Protein AF-A0A9Q0CV05-F1 (afdb_monomer_lite)

InterPro domains:
  IPR000484 Photosynthetic reaction centre, L/M [PF00124] (1-120)
  IPR000484 Photosynthetic reaction centre, L/M [PR00256] (16-38)
  IPR000484 Photosynthetic reaction centre, L/M [PR00256] (71-97)
  IPR036854 Photosystem II protein D1/D2 superfamily [G3DSA:1.20.85.10] (16-169)
  IPR036854 Photosystem II protein D1/D2 superfamily [SSF81483] (1-188)
  IPR055265 Photosynthetic reaction centre, L/M, conserved site [PS00244] (65-91)
  IPR055266 Photosystem II protein D1/D2 [PTHR33149] (1-129)

Sequence (198 aa):
MGREWELSFRLGMRPWIAVAYSAPVAAATAVFLIYPIGQGSFSDGMPLGISGTFNFMIVFQAEHNILMHPFHMLGVAGVFGGSLFSAMHGSLVTSSLIRETTENESANEGYRFGQEEETYNIVAAHGIWFTALGISTMAFNLNGFNFNQSVVDSQGRVINTWADIINRANLGMEVMHERNAHNFPLDLAAAEVPSIEG

Structure (mmCIF, N/CA/C/O backbone):
data_AF-A0A9Q0CV05-F1
#
_entry.id   AF-A0A9Q0CV05-F1
#
loop_
_atom_site.group_PDB
_atom_site.id
_atom_site.type_symbol
_atom_site.label_atom_id
_atom_site.label_alt_id
_atom_site.label_comp_id
_atom_site.label_asym_id
_atom_site.label_entity_id
_atom_site.label_seq_id
_atom_site.pdbx_PDB_ins_code
_atom_site.Cartn_x
_atom_site.Cartn_y
_atom_site.Cartn_z
_atom_site.occupancy
_atom_site.B_iso_or_equiv
_atom_site.auth_seq_id
_atom_site.auth_comp_id
_atom_site.auth_asym_id
_atom_site.auth_atom_id
_atom_site.pdbx_PDB_model_num
ATOM 1 N N . MET A 1 1 ? -13.585 -9.996 -6.562 1.00 95.44 1 MET A N 1
ATOM 2 C CA . MET A 1 1 ? -13.124 -11.298 -6.032 1.00 95.44 1 MET A CA 1
ATOM 3 C C . MET A 1 1 ? -13.458 -12.492 -6.934 1.00 95.44 1 MET A C 1
ATOM 5 O O . MET A 1 1 ? -12.605 -12.852 -7.729 1.00 95.44 1 MET A O 1
ATOM 9 N N . GLY A 1 2 ? -14.657 -13.102 -6.902 1.00 97.56 2 GLY A N 1
ATOM 10 C CA . GLY A 1 2 ? -14.926 -14.345 -7.669 1.00 97.56 2 GLY A CA 1
ATOM 11 C C . GLY A 1 2 ? -14.694 -14.231 -9.184 1.00 97.56 2 GLY A C 1
ATOM 12 O O . GLY A 1 2 ? -14.021 -15.065 -9.782 1.00 97.56 2 GLY A O 1
ATOM 13 N N . ARG A 1 3 ? -15.146 -13.123 -9.781 1.00 98.44 3 ARG A N 1
ATOM 14 C CA . ARG A 1 3 ? -14.916 -12.815 -11.201 1.00 98.44 3 ARG A CA 1
ATOM 15 C C . ARG A 1 3 ? -13.435 -12.605 -11.558 1.00 98.44 3 ARG A C 1
ATOM 17 O O . ARG A 1 3 ? -13.035 -12.937 -12.666 1.00 98.44 3 ARG A O 1
ATOM 24 N N . GLU A 1 4 ? -12.625 -12.057 -10.648 1.00 98.44 4 GLU A N 1
ATOM 25 C CA . GLU A 1 4 ? -11.183 -11.848 -10.887 1.00 98.44 4 GLU A CA 1
ATOM 26 C C . GLU A 1 4 ? -10.452 -13.187 -10.961 1.00 98.44 4 GLU A C 1
ATOM 28 O O . GLU A 1 4 ? -9.646 -13.408 -11.862 1.00 98.44 4 GLU A O 1
ATOM 33 N N . TRP A 1 5 ? -10.784 -14.101 -10.046 1.00 98.38 5 TRP A N 1
ATOM 34 C CA . TRP A 1 5 ? -10.281 -15.469 -10.080 1.00 98.38 5 TRP A CA 1
ATOM 35 C C . TRP A 1 5 ? -10.707 -16.190 -11.365 1.00 98.38 5 TRP A C 1
ATOM 37 O O . TRP A 1 5 ? -9.856 -16.729 -12.070 1.00 98.38 5 TRP A O 1
ATOM 47 N N . GLU A 1 6 ? -11.994 -16.143 -11.715 1.00 98.50 6 GLU A N 1
ATOM 48 C CA . GLU A 1 6 ? -12.521 -16.822 -12.903 1.00 98.50 6 GLU A CA 1
ATOM 49 C C . GLU A 1 6 ? -11.835 -16.342 -14.187 1.00 98.50 6 GLU A C 1
ATOM 51 O O . GLU A 1 6 ? -11.438 -17.153 -15.025 1.00 98.50 6 GLU A O 1
ATOM 56 N N . LEU A 1 7 ? -11.651 -15.026 -14.330 1.00 98.56 7 LEU A N 1
ATOM 57 C CA . LEU A 1 7 ? -10.949 -14.464 -15.478 1.00 98.56 7 LEU A CA 1
ATOM 58 C C . LEU A 1 7 ? -9.481 -14.907 -15.509 1.00 98.56 7 LEU A C 1
ATOM 60 O O . LEU A 1 7 ? -9.010 -15.326 -16.564 1.00 98.56 7 LEU A O 1
ATOM 64 N N . SER A 1 8 ? -8.779 -14.877 -14.368 1.00 98.44 8 SER A N 1
ATOM 65 C CA . SER A 1 8 ? -7.386 -15.342 -14.302 1.00 98.44 8 SER A CA 1
ATOM 66 C C . SER A 1 8 ? -7.253 -16.810 -14.714 1.00 98.44 8 SER A C 1
ATOM 68 O O . SER A 1 8 ? -6.352 -17.153 -15.472 1.00 98.44 8 SER A O 1
ATOM 70 N N . PHE A 1 9 ? -8.201 -17.657 -14.303 1.00 97.50 9 PHE A N 1
ATOM 71 C CA . PHE A 1 9 ? -8.231 -19.069 -14.662 1.00 97.50 9 PHE A CA 1
ATOM 72 C C . PHE A 1 9 ? -8.464 -19.268 -16.165 1.00 97.50 9 PHE A C 1
ATOM 74 O O . PHE A 1 9 ? -7.723 -20.006 -16.810 1.00 97.50 9 PHE A O 1
ATOM 81 N N . ARG A 1 10 ? -9.448 -18.565 -16.744 1.00 98.38 10 ARG A N 1
ATOM 82 C CA . ARG A 1 10 ? -9.758 -18.630 -18.184 1.00 98.38 10 ARG A CA 1
ATOM 83 C C . ARG A 1 10 ? -8.588 -18.178 -19.065 1.00 98.38 10 ARG A C 1
ATOM 85 O O . ARG A 1 10 ? -8.451 -18.681 -20.174 1.00 98.38 10 ARG A O 1
ATOM 92 N N . LEU A 1 11 ? -7.761 -17.249 -18.580 1.00 98.44 11 LEU A N 1
ATOM 93 C CA . LEU A 1 11 ? -6.578 -16.740 -19.283 1.00 98.44 11 LEU A CA 1
ATOM 94 C C . LEU A 1 11 ? -5.284 -17.514 -18.964 1.00 98.44 11 LEU A C 1
ATOM 96 O O . LEU A 1 11 ? -4.229 -17.152 -19.476 1.00 98.44 11 LEU A O 1
ATOM 100 N N . GLY A 1 12 ? -5.329 -18.545 -18.111 1.00 98.06 12 GLY A N 1
ATOM 101 C CA . GLY A 1 12 ? -4.129 -19.276 -17.682 1.00 98.06 12 GLY A CA 1
ATOM 102 C C . GLY A 1 12 ? -3.147 -18.436 -16.849 1.00 98.06 12 GLY A C 1
ATOM 103 O O . GLY A 1 12 ? -1.963 -18.756 -16.774 1.00 98.06 12 GLY A O 1
ATOM 104 N N . MET A 1 13 ? -3.618 -17.350 -16.233 1.00 98.62 13 MET A N 1
ATOM 105 C CA . MET A 1 13 ? -2.821 -16.463 -15.385 1.00 98.62 13 MET A CA 1
ATOM 106 C C . MET A 1 13 ? -2.677 -17.025 -13.961 1.00 98.62 13 MET A C 1
ATOM 108 O O . MET A 1 13 ? -3.468 -1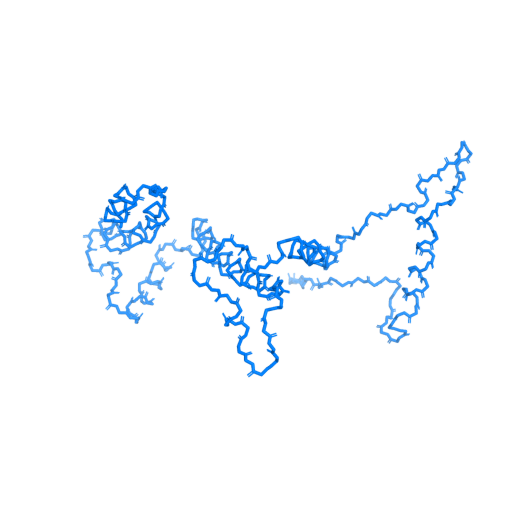7.845 -13.494 1.00 98.62 13 MET A O 1
ATOM 112 N N . ARG A 1 14 ? -1.692 -16.515 -13.211 1.00 98.31 14 ARG A N 1
ATOM 113 C CA . ARG A 1 14 ? -1.538 -16.796 -11.771 1.00 98.31 14 ARG A CA 1
ATOM 114 C C . ARG A 1 14 ? -2.737 -16.201 -10.987 1.00 98.31 14 ARG A C 1
ATOM 116 O O . ARG A 1 14 ? -3.036 -15.022 -11.176 1.00 98.31 14 ARG A O 1
ATOM 123 N N . PRO A 1 15 ? -3.395 -16.937 -10.067 1.00 97.56 15 PRO A N 1
ATOM 124 C CA . PRO A 1 15 ? -4.729 -16.579 -9.550 1.00 97.56 15 PRO A CA 1
ATOM 125 C C . PRO A 1 15 ? -4.746 -15.646 -8.318 1.00 97.56 15 PRO A C 1
ATOM 127 O O . PRO A 1 15 ? -5.699 -15.655 -7.541 1.00 97.56 15 PRO A O 1
ATOM 130 N N . TRP A 1 16 ? -3.701 -14.845 -8.088 1.00 98.38 16 TRP A N 1
ATOM 131 C CA . TRP A 1 16 ? -3.515 -14.124 -6.814 1.00 98.38 16 TRP A CA 1
ATOM 132 C C . TRP A 1 16 ? -4.069 -12.693 -6.765 1.00 98.38 16 TRP A C 1
ATOM 134 O O . TRP A 1 16 ? -4.079 -12.088 -5.696 1.00 98.38 16 TRP A O 1
ATOM 144 N N . ILE A 1 17 ? -4.608 -12.166 -7.870 1.00 97.81 17 ILE A N 1
ATOM 145 C CA . ILE A 1 17 ? -5.249 -10.835 -7.894 1.00 97.81 17 ILE A CA 1
ATOM 146 C C . ILE A 1 17 ? -6.434 -10.789 -6.917 1.00 97.81 17 ILE A C 1
ATOM 148 O O . ILE A 1 17 ? -6.544 -9.872 -6.107 1.00 97.81 17 ILE A O 1
ATOM 152 N N . ALA A 1 18 ? -7.271 -11.831 -6.925 1.00 97.81 18 ALA A N 1
ATOM 153 C CA . ALA A 1 18 ? -8.416 -11.943 -6.022 1.00 97.81 18 ALA A CA 1
ATOM 154 C C . ALA A 1 18 ? -8.006 -11.986 -4.537 1.00 97.81 18 ALA A C 1
ATOM 156 O O . ALA A 1 18 ? -8.765 -11.533 -3.683 1.00 97.81 18 ALA A O 1
ATOM 157 N N . VAL A 1 19 ? -6.809 -12.506 -4.232 1.00 98.19 19 VAL A N 1
ATOM 158 C CA . VAL A 1 19 ? -6.262 -12.555 -2.866 1.00 98.19 19 VAL A CA 1
ATOM 159 C C . VAL A 1 19 ? -5.817 -11.167 -2.407 1.00 98.19 19 VAL A C 1
ATOM 161 O O . VAL A 1 19 ? -6.080 -10.791 -1.274 1.00 98.19 19 VAL A O 1
ATOM 164 N N . ALA A 1 20 ? -5.212 -10.355 -3.277 1.00 97.56 20 ALA A N 1
ATOM 165 C CA . ALA A 1 20 ? -4.936 -8.957 -2.936 1.00 97.56 20 ALA A CA 1
ATOM 166 C C . ALA A 1 20 ? -6.242 -8.168 -2.715 1.00 97.56 20 ALA A C 1
ATOM 168 O O . ALA A 1 20 ? -6.374 -7.414 -1.750 1.00 97.56 20 ALA A O 1
ATOM 169 N N . TYR A 1 21 ? -7.247 -8.398 -3.567 1.00 98.31 21 TYR A N 1
ATOM 170 C CA . TYR A 1 21 ? -8.546 -7.730 -3.472 1.00 98.31 21 TYR A CA 1
ATOM 171 C C . TYR A 1 21 ? -9.383 -8.157 -2.252 1.00 98.31 21 TYR 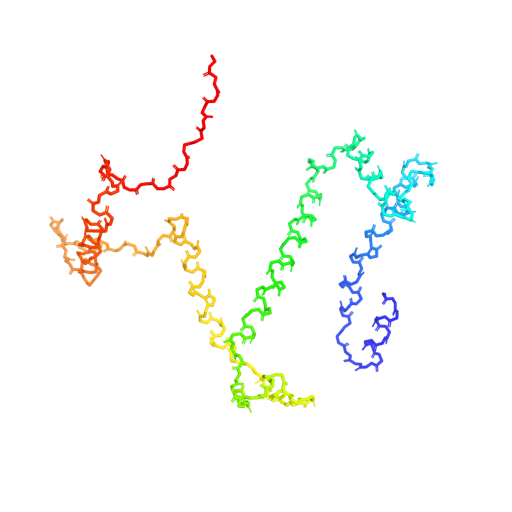A C 1
ATOM 173 O O . TYR A 1 21 ? -10.328 -7.461 -1.879 1.00 98.31 21 TYR A O 1
ATOM 181 N N . SER A 1 22 ? -9.053 -9.258 -1.569 1.00 98.25 22 SER A N 1
ATOM 182 C CA . SER A 1 22 ? -9.791 -9.649 -0.364 1.00 98.25 22 SER A CA 1
ATOM 183 C C . SER A 1 22 ? -9.592 -8.672 0.800 1.00 98.25 22 SER A C 1
ATOM 185 O O . SER A 1 22 ? -10.471 -8.579 1.651 1.00 98.25 22 SER A O 1
ATOM 187 N N . ALA A 1 23 ? -8.487 -7.915 0.839 1.00 97.81 23 ALA A N 1
ATOM 188 C CA . ALA A 1 23 ? -8.230 -6.922 1.887 1.00 97.81 23 ALA A CA 1
ATOM 189 C C . ALA A 1 23 ? -9.294 -5.798 1.936 1.00 97.81 23 ALA A C 1
ATOM 191 O O . ALA A 1 23 ? -9.926 -5.637 2.984 1.00 97.81 23 ALA A O 1
ATOM 192 N N . PRO A 1 24 ? -9.583 -5.057 0.843 1.00 98.12 24 PRO A N 1
ATOM 193 C CA . PRO A 1 24 ? -10.659 -4.063 0.852 1.00 98.12 24 PRO A CA 1
ATOM 194 C C . PRO A 1 24 ? -12.054 -4.685 1.020 1.00 98.12 24 PRO A C 1
ATOM 196 O O . PRO A 1 24 ? -12.916 -4.072 1.648 1.00 98.12 24 PRO A O 1
ATOM 199 N N . VAL A 1 25 ? -12.287 -5.912 0.530 1.00 98.50 25 VAL A N 1
ATOM 200 C CA . VAL A 1 25 ? -13.557 -6.631 0.763 1.00 98.50 25 VAL A CA 1
ATOM 201 C C . VAL A 1 25 ? -13.761 -6.918 2.252 1.00 98.50 25 VAL A C 1
ATOM 203 O O . VAL A 1 25 ? -14.852 -6.693 2.777 1.00 98.50 25 VAL A O 1
ATOM 206 N N . ALA A 1 26 ? -12.720 -7.376 2.949 1.00 98.38 26 ALA A N 1
ATOM 207 C CA . ALA A 1 26 ? -12.766 -7.621 4.386 1.00 98.38 26 ALA A CA 1
ATOM 208 C C . ALA A 1 26 ? -13.001 -6.322 5.171 1.00 98.38 26 ALA A C 1
ATOM 210 O O . ALA A 1 26 ? -13.859 -6.296 6.050 1.00 98.38 26 ALA A O 1
ATOM 211 N N . ALA A 1 27 ? -12.314 -5.232 4.809 1.00 97.94 27 ALA A N 1
ATOM 212 C CA . ALA A 1 27 ? -12.507 -3.925 5.439 1.00 97.94 27 ALA A CA 1
ATOM 213 C C . ALA A 1 27 ? -13.949 -3.407 5.275 1.00 97.94 27 ALA A C 1
ATOM 215 O O . ALA A 1 27 ? -14.570 -2.997 6.254 1.00 97.94 27 ALA A O 1
ATOM 216 N N . ALA A 1 28 ? -14.519 -3.498 4.068 1.00 98.44 28 ALA A N 1
ATOM 217 C CA . ALA A 1 28 ? -15.911 -3.120 3.819 1.00 98.44 28 ALA A CA 1
ATOM 218 C C . ALA A 1 28 ? -16.899 -4.002 4.604 1.00 98.44 28 ALA A C 1
ATOM 220 O O . ALA A 1 28 ? -17.849 -3.501 5.204 1.00 98.44 28 ALA A O 1
ATOM 221 N N . THR A 1 29 ? -16.650 -5.313 4.653 1.00 98.50 29 THR A N 1
ATOM 222 C CA . THR A 1 29 ? -17.473 -6.259 5.424 1.00 98.50 29 THR A CA 1
ATOM 223 C C . THR A 1 29 ? -17.428 -5.943 6.923 1.00 98.50 29 THR A C 1
ATOM 225 O O . THR A 1 29 ? -18.453 -6.023 7.600 1.00 98.50 29 THR A O 1
ATOM 228 N N . ALA A 1 30 ? -16.270 -5.528 7.446 1.00 98.44 30 ALA A N 1
ATOM 229 C CA . ALA A 1 30 ? -16.118 -5.163 8.849 1.00 98.44 30 ALA A CA 1
ATOM 230 C C . ALA A 1 30 ? -17.012 -3.972 9.241 1.00 98.44 30 ALA A C 1
ATOM 232 O O . ALA A 1 30 ? -17.757 -4.071 10.214 1.00 98.44 30 ALA A O 1
ATOM 233 N N . VAL A 1 31 ? -16.985 -2.882 8.466 1.00 98.25 31 VAL A N 1
ATOM 234 C CA . VAL A 1 31 ? -17.680 -1.624 8.814 1.00 98.25 31 VAL A CA 1
ATOM 235 C C . VAL A 1 31 ? -19.169 -1.600 8.454 1.00 98.25 31 VAL A C 1
ATOM 237 O O . VAL A 1 31 ? -19.928 -0.854 9.072 1.00 98.25 31 VAL A O 1
ATOM 240 N N . PHE A 1 32 ? -19.606 -2.405 7.478 1.00 98.25 32 PHE A N 1
ATOM 241 C CA . PHE A 1 32 ? -21.009 -2.436 7.038 1.00 98.25 32 PHE A CA 1
ATOM 242 C C . PHE A 1 32 ? -21.816 -3.624 7.562 1.00 98.25 32 PHE A C 1
ATOM 244 O O . PHE A 1 32 ? -23.043 -3.578 7.511 1.00 98.25 32 PHE A O 1
ATOM 251 N N . LEU A 1 33 ? -21.164 -4.688 8.039 1.00 98.19 33 LEU A N 1
ATOM 252 C CA . LEU A 1 33 ? -21.861 -5.895 8.486 1.00 98.19 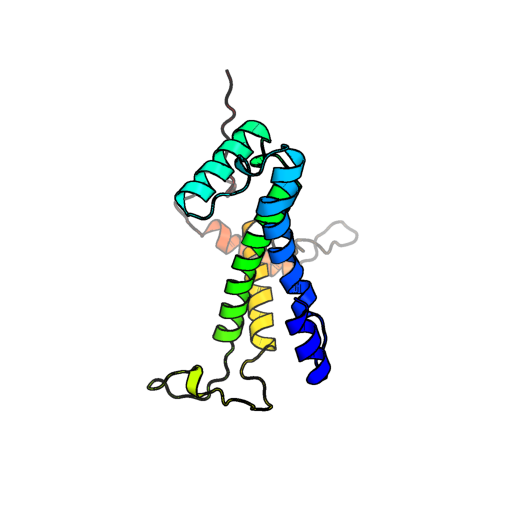33 LEU A CA 1
ATOM 253 C C . LEU A 1 33 ? -21.430 -6.336 9.882 1.00 98.19 33 LEU A C 1
ATOM 255 O O . LEU A 1 33 ? -22.270 -6.435 10.771 1.00 98.19 33 LEU A O 1
ATOM 259 N N . ILE A 1 34 ? -20.137 -6.591 10.093 1.00 98.44 34 ILE A N 1
ATOM 260 C CA . ILE A 1 34 ? -19.668 -7.191 11.353 1.00 98.44 34 ILE A CA 1
ATOM 261 C C . ILE A 1 34 ? -19.853 -6.238 12.533 1.00 98.44 34 ILE A C 1
ATOM 263 O O . ILE A 1 34 ? -20.373 -6.650 13.567 1.00 98.44 34 ILE A O 1
ATOM 267 N N . TYR A 1 35 ? -19.469 -4.970 12.380 1.00 97.88 35 TYR A N 1
ATOM 268 C CA . TYR A 1 35 ? -19.609 -3.986 13.448 1.00 97.88 35 TYR A CA 1
ATOM 269 C C . TYR A 1 35 ? -21.080 -3.733 13.836 1.00 97.88 35 TYR A C 1
ATOM 271 O O . TYR A 1 35 ? -21.384 -3.886 15.018 1.00 97.88 35 TYR A O 1
ATOM 279 N N . PRO A 1 36 ? -22.022 -3.498 12.894 1.00 97.75 36 PRO A N 1
ATOM 280 C CA . PRO A 1 36 ? -23.457 -3.467 13.193 1.00 97.75 36 PRO A CA 1
ATOM 281 C C . PRO A 1 36 ? -23.995 -4.672 13.960 1.00 97.75 36 PRO A C 1
ATOM 283 O O . PRO A 1 36 ? -24.758 -4.514 14.909 1.00 97.75 36 PRO A O 1
ATOM 286 N N . ILE A 1 37 ? -23.598 -5.888 13.568 1.00 98.06 37 ILE A N 1
ATOM 287 C CA . ILE A 1 37 ? -24.009 -7.114 14.266 1.00 98.06 37 ILE A CA 1
ATOM 288 C C . ILE A 1 37 ? -23.472 -7.110 15.701 1.00 98.06 37 ILE A C 1
ATOM 290 O O . ILE A 1 37 ? -24.207 -7.454 16.622 1.00 98.06 37 ILE A O 1
ATOM 294 N N . GLY A 1 38 ? -22.215 -6.699 15.893 1.00 96.00 38 GLY A N 1
ATOM 295 C CA . GLY A 1 38 ? -21.590 -6.591 17.212 1.00 96.00 38 GLY A CA 1
ATOM 296 C C . GLY A 1 38 ? -22.253 -5.556 18.125 1.00 96.00 38 GLY A C 1
ATOM 297 O O . GLY A 1 38 ? -22.370 -5.811 19.320 1.00 96.00 38 GLY A O 1
ATOM 298 N N . GLN A 1 39 ? -22.720 -4.432 17.570 1.00 95.62 39 GLN A N 1
ATOM 299 C CA . GLN A 1 39 ? -23.463 -3.399 18.310 1.00 95.62 39 GLN A CA 1
ATOM 300 C C . GLN A 1 39 ? -24.962 -3.718 18.464 1.00 95.62 39 GLN A C 1
ATOM 302 O O . GLN A 1 39 ? -25.652 -3.125 19.287 1.00 95.62 39 GLN A O 1
ATOM 307 N N . GLY A 1 40 ? -25.486 -4.675 17.693 1.00 96.75 40 GLY A N 1
ATOM 308 C CA . GLY A 1 40 ? -26.900 -5.052 17.702 1.00 96.75 40 GLY A CA 1
ATOM 309 C C . GLY A 1 40 ? -27.809 -4.134 16.876 1.00 96.75 40 GLY A C 1
ATOM 310 O O . GLY A 1 40 ? -29.030 -4.278 16.944 1.00 96.75 40 GLY A O 1
ATOM 311 N N . SER A 1 41 ? -27.249 -3.217 16.078 1.00 95.50 41 SER A N 1
ATOM 312 C CA . SER A 1 41 ? -28.012 -2.300 15.226 1.00 95.50 41 SER A CA 1
ATOM 313 C C . SER A 1 41 ? -27.250 -1.877 13.967 1.00 95.50 41 SER A C 1
ATOM 315 O O . SER A 1 41 ? -26.067 -1.551 14.001 1.00 95.50 41 SER A O 1
ATOM 317 N N . PHE A 1 42 ? -27.963 -1.790 12.839 1.00 96.25 42 PHE A N 1
ATOM 318 C CA . PHE A 1 42 ? -27.444 -1.193 11.600 1.00 96.25 42 PHE A CA 1
ATOM 319 C C . PHE A 1 42 ? -27.361 0.337 11.640 1.00 96.25 42 PHE A C 1
ATOM 321 O O . PHE A 1 42 ? -26.707 0.911 10.772 1.00 96.25 42 PHE A O 1
ATOM 328 N N . SER A 1 43 ? -27.966 0.998 12.636 1.00 96.06 43 SER A N 1
ATOM 329 C CA . SER A 1 43 ? -27.787 2.445 12.847 1.00 96.06 43 SER A CA 1
ATOM 330 C C . SER A 1 43 ? -26.334 2.828 13.115 1.00 96.06 43 SER A C 1
ATOM 332 O O . SER A 1 43 ? -25.943 3.946 12.794 1.00 96.06 43 SER A O 1
ATOM 334 N N . ASP A 1 44 ? -25.553 1.894 13.660 1.00 95.44 44 ASP A N 1
ATOM 335 C CA . ASP A 1 44 ? -24.171 2.127 14.086 1.00 95.44 44 ASP A CA 1
ATOM 336 C C . ASP A 1 44 ? -23.167 1.720 12.995 1.00 95.44 44 ASP A C 1
ATOM 338 O O . ASP A 1 44 ? -21.955 1.870 13.144 1.00 95.44 44 ASP A O 1
ATOM 342 N N . GLY A 1 45 ? -23.663 1.208 11.863 1.00 95.75 45 GLY A N 1
ATOM 343 C CA . GLY A 1 45 ? -22.850 0.970 10.677 1.00 95.75 45 GLY A CA 1
ATOM 344 C C . GLY A 1 45 ? -22.333 2.268 10.068 1.00 95.75 45 GLY A C 1
ATOM 345 O O . GLY A 1 45 ? -22.923 3.338 10.225 1.00 95.75 45 GLY A O 1
ATOM 346 N N . MET A 1 46 ? -21.232 2.176 9.320 1.00 98.19 46 MET A N 1
ATOM 347 C CA . MET A 1 46 ? -20.673 3.351 8.654 1.00 98.19 46 MET A CA 1
ATOM 348 C C . MET A 1 46 ? -21.691 3.947 7.654 1.00 98.19 46 MET A C 1
ATOM 350 O O . MET A 1 46 ? -22.160 3.229 6.768 1.00 98.19 46 MET A O 1
ATOM 354 N N . PRO A 1 47 ? -22.028 5.249 7.727 1.00 97.94 47 PRO A N 1
ATOM 355 C CA . PRO A 1 47 ? -22.942 5.864 6.769 1.00 97.94 47 PRO A CA 1
ATOM 356 C C . PRO A 1 47 ? -22.326 6.006 5.368 1.00 97.94 47 PRO A C 1
ATOM 358 O O . PRO A 1 47 ? -21.122 6.212 5.212 1.00 97.94 47 PRO A O 1
ATOM 361 N N . LEU A 1 48 ? -23.169 5.982 4.332 1.00 98.06 48 LEU A N 1
ATOM 362 C CA . LEU A 1 48 ? -22.759 6.173 2.934 1.00 98.06 48 LEU A CA 1
ATOM 363 C C . LEU A 1 48 ? -22.656 7.662 2.570 1.00 98.06 48 LEU A C 1
ATOM 365 O O . LEU A 1 48 ? -23.477 8.202 1.831 1.00 98.06 48 LEU A O 1
ATOM 369 N N . GLY A 1 49 ? -21.640 8.338 3.099 1.00 96.81 49 GLY A N 1
ATOM 370 C CA . GLY A 1 49 ? -21.350 9.730 2.766 1.00 96.81 49 GLY A CA 1
ATOM 371 C C . GLY A 1 49 ? -20.126 10.256 3.503 1.00 96.81 49 GLY A C 1
ATOM 372 O O . GLY A 1 49 ? -19.816 9.789 4.592 1.00 96.81 49 GLY A O 1
ATOM 373 N N . ILE A 1 50 ? -19.456 11.259 2.933 1.00 97.12 50 ILE A N 1
ATOM 374 C CA . ILE A 1 50 ? -18.165 11.773 3.428 1.00 97.12 50 ILE A CA 1
ATOM 375 C C . ILE A 1 50 ? -18.255 12.208 4.900 1.00 97.12 50 ILE A C 1
ATOM 377 O O . ILE A 1 50 ? -17.526 11.703 5.750 1.00 97.12 50 ILE A O 1
ATOM 381 N N . SER A 1 51 ? -19.194 13.103 5.230 1.00 97.62 51 SER A N 1
ATOM 382 C CA . SER A 1 51 ? -19.395 13.564 6.612 1.00 97.62 51 SER A CA 1
ATOM 383 C C . SER A 1 51 ? -19.851 12.443 7.549 1.00 97.62 51 SER A C 1
ATOM 385 O O . SER A 1 51 ? -19.498 12.438 8.724 1.00 97.62 51 SER A O 1
ATOM 387 N N . GLY A 1 52 ? -20.605 11.475 7.025 1.00 96.62 52 GLY A N 1
ATOM 388 C CA . GLY A 1 52 ? -21.041 10.303 7.776 1.00 96.62 52 GLY A CA 1
ATOM 389 C C . GLY A 1 52 ? -19.884 9.373 8.145 1.00 96.62 52 GLY A C 1
ATOM 390 O O . GLY A 1 52 ? -19.825 8.906 9.279 1.00 96.62 52 GLY A O 1
ATOM 391 N N . THR A 1 53 ? -18.920 9.175 7.243 1.00 98.06 53 THR A N 1
ATOM 392 C CA . THR A 1 53 ? -17.676 8.449 7.531 1.00 98.06 53 THR A CA 1
ATOM 393 C C . THR A 1 53 ? -16.888 9.125 8.653 1.00 98.06 53 THR A C 1
ATOM 395 O O . THR A 1 53 ? -16.454 8.444 9.578 1.00 98.06 53 THR A O 1
ATOM 398 N N . PHE A 1 54 ? -16.753 10.457 8.634 1.00 96.00 54 PHE A N 1
ATOM 399 C CA . PHE A 1 54 ? -16.087 11.174 9.729 1.00 96.00 54 PHE A CA 1
ATOM 400 C C . PHE A 1 54 ? -16.816 11.006 11.063 1.00 96.00 54 PHE A C 1
ATOM 402 O O . PHE A 1 54 ? -16.172 10.746 12.076 1.00 96.00 54 PHE A O 1
ATOM 409 N N . ASN A 1 55 ? -18.150 11.101 11.061 1.00 95.81 55 ASN A N 1
ATOM 410 C CA . ASN A 1 55 ? -18.949 10.863 12.261 1.00 95.81 55 ASN A CA 1
ATOM 411 C C . ASN A 1 55 ? -18.707 9.457 12.831 1.00 95.81 55 ASN A C 1
ATOM 413 O O . ASN A 1 55 ? -18.421 9.321 14.017 1.00 95.81 55 ASN A O 1
ATOM 417 N N . PHE A 1 56 ? -18.739 8.429 11.976 1.00 97.44 56 PHE A N 1
ATOM 418 C CA . PHE A 1 56 ? -18.435 7.052 12.368 1.00 97.44 56 PHE A CA 1
ATOM 419 C C . PHE A 1 56 ? -17.048 6.936 13.013 1.00 97.44 56 PHE A C 1
ATOM 421 O O . PHE A 1 56 ? -16.926 6.377 14.096 1.00 97.44 56 PHE A O 1
ATOM 428 N N . MET A 1 57 ? -16.009 7.512 12.401 1.00 95.69 57 MET A N 1
ATOM 429 C CA . MET A 1 57 ? -14.640 7.451 12.932 1.00 95.69 57 MET A CA 1
ATOM 430 C C . MET A 1 57 ? -14.503 8.113 14.311 1.00 95.69 57 MET A C 1
ATOM 432 O O . MET A 1 57 ? -13.814 7.577 15.177 1.00 95.69 57 MET A O 1
ATOM 436 N N . ILE A 1 58 ? -15.151 9.263 14.525 1.00 95.69 58 ILE A N 1
ATOM 437 C CA . ILE A 1 58 ? -15.097 9.993 15.801 1.00 95.69 58 ILE A CA 1
ATOM 438 C C . ILE A 1 58 ? -15.788 9.195 16.910 1.00 95.69 58 ILE A C 1
ATOM 440 O O . ILE A 1 58 ? -15.214 9.032 17.986 1.00 95.69 58 ILE A O 1
ATOM 444 N N . VAL A 1 59 ? -16.986 8.666 16.643 1.00 94.50 59 VAL A N 1
ATOM 445 C CA . VAL A 1 59 ? -17.720 7.828 17.606 1.00 94.50 59 VAL A CA 1
ATOM 446 C C . VAL A 1 59 ? -16.945 6.541 17.894 1.00 94.50 59 VAL A C 1
ATOM 448 O O . VAL A 1 59 ? -16.735 6.198 19.054 1.00 94.50 59 VAL A O 1
ATOM 451 N N . PHE A 1 60 ? -16.411 5.885 16.861 1.00 92.31 60 PHE A N 1
ATOM 452 C CA . PHE A 1 60 ? -15.615 4.669 17.015 1.00 92.31 60 PHE A CA 1
ATOM 453 C C . PHE A 1 60 ? -14.355 4.910 17.861 1.00 92.31 60 PHE A C 1
ATOM 455 O O . PHE A 1 60 ? -13.995 4.084 18.697 1.00 92.31 60 PHE A O 1
ATOM 462 N N . GLN A 1 61 ? -13.690 6.059 17.698 1.00 90.69 61 GLN A N 1
ATOM 463 C CA . GLN A 1 61 ? -12.592 6.457 18.579 1.00 90.69 61 GLN A CA 1
ATOM 464 C C . GLN A 1 61 ? -13.063 6.685 20.020 1.00 90.69 61 GLN A C 1
ATOM 466 O O . GLN A 1 61 ? -12.381 6.239 20.941 1.00 90.69 61 GLN A O 1
ATOM 471 N N . ALA A 1 62 ? -14.191 7.366 20.226 1.00 90.06 62 ALA A N 1
ATOM 472 C CA . ALA A 1 62 ? -14.713 7.653 21.561 1.00 90.06 62 ALA A CA 1
ATOM 473 C C . ALA A 1 62 ? -15.083 6.375 22.332 1.00 90.06 62 ALA A C 1
ATOM 475 O O . ALA A 1 62 ? -14.810 6.283 23.526 1.00 90.06 62 ALA A O 1
ATOM 476 N N . GLU A 1 63 ? -15.660 5.386 21.653 1.00 92.69 63 GLU A N 1
ATOM 477 C CA . GLU A 1 63 ? -16.120 4.146 22.283 1.00 92.69 63 GLU A CA 1
ATOM 478 C C . GLU A 1 63 ? -15.034 3.068 22.394 1.00 92.69 63 GLU A C 1
ATOM 480 O O . GLU A 1 63 ? -15.029 2.307 23.360 1.00 92.69 63 GLU A O 1
ATOM 485 N N . HIS A 1 64 ? -14.109 2.991 21.428 1.00 90.00 64 HIS A N 1
ATOM 486 C CA . HIS A 1 64 ? -13.170 1.860 21.308 1.00 90.00 64 HIS A CA 1
ATOM 487 C C . HIS A 1 64 ? -11.696 2.255 21.414 1.00 90.00 64 HIS A C 1
ATOM 489 O O . HIS A 1 64 ? -10.830 1.382 21.401 1.00 90.00 64 HIS A O 1
ATOM 495 N N . ASN A 1 65 ? -11.384 3.552 21.506 1.00 92.19 65 ASN A N 1
ATOM 496 C CA . ASN A 1 65 ? -10.017 4.077 21.542 1.00 92.19 65 ASN A CA 1
ATOM 497 C C . ASN A 1 65 ? -9.107 3.478 20.445 1.00 92.19 65 ASN A C 1
ATOM 499 O O . ASN A 1 65 ? -7.984 3.037 20.702 1.00 92.19 65 ASN A O 1
ATOM 503 N N . ILE A 1 66 ? -9.622 3.424 19.211 1.00 88.56 66 ILE A N 1
ATOM 504 C CA . ILE A 1 66 ? -9.006 2.707 18.084 1.00 88.56 66 ILE A CA 1
ATOM 505 C C . ILE A 1 66 ? -7.568 3.142 17.785 1.00 88.56 66 ILE A C 1
ATOM 507 O O . ILE A 1 66 ? -6.760 2.310 17.373 1.00 88.56 66 ILE A O 1
ATOM 511 N N . LEU A 1 67 ? -7.213 4.407 18.033 1.00 85.44 67 LEU A N 1
ATOM 512 C CA . LEU A 1 67 ? -5.847 4.895 17.828 1.00 85.44 67 LEU A CA 1
ATOM 513 C C . LEU A 1 67 ? -4.809 4.146 18.674 1.00 85.44 67 LEU A C 1
ATOM 515 O O . LEU A 1 67 ? -3.665 4.018 18.245 1.00 85.44 67 LEU A O 1
ATOM 519 N N . MET A 1 68 ? -5.210 3.600 19.825 1.00 91.44 68 MET A N 1
ATOM 520 C CA . MET A 1 68 ? -4.340 2.816 20.705 1.00 91.44 68 MET A CA 1
ATOM 521 C C . MET A 1 68 ? -4.364 1.311 20.397 1.00 91.44 68 MET A C 1
ATOM 523 O O . MET A 1 68 ? -3.652 0.541 21.041 1.00 91.44 68 MET A O 1
ATOM 527 N N . HIS A 1 69 ? -5.146 0.869 19.407 1.00 86.38 69 HIS A N 1
ATOM 528 C CA . HIS A 1 69 ? -5.262 -0.542 19.058 1.00 86.38 69 HIS A CA 1
ATOM 529 C C . HIS A 1 69 ? -4.144 -0.984 18.086 1.00 86.38 69 HIS A C 1
ATOM 531 O O . HIS A 1 69 ? -4.008 -0.409 17.001 1.00 86.38 69 HIS A O 1
ATOM 537 N N . PRO A 1 70 ? -3.383 -2.062 18.374 1.00 91.81 70 PRO A N 1
ATOM 538 C CA . PRO A 1 70 ? -2.227 -2.458 17.560 1.00 91.81 70 PRO A CA 1
ATOM 539 C C . PRO A 1 70 ? -2.590 -2.838 16.118 1.00 91.81 70 PRO A C 1
ATOM 541 O O . PRO A 1 70 ? -1.848 -2.518 15.194 1.00 91.81 70 PRO A O 1
ATOM 544 N N . PHE A 1 71 ? -3.750 -3.459 15.877 1.00 96.56 71 PHE A N 1
ATOM 545 C CA . PHE A 1 71 ? -4.195 -3.738 14.501 1.00 96.56 71 PHE A CA 1
ATOM 546 C C . PHE A 1 71 ? -4.477 -2.473 13.685 1.00 96.56 71 PHE A C 1
ATOM 548 O O . PHE A 1 71 ? -4.217 -2.467 12.484 1.00 96.56 71 PHE A O 1
ATOM 555 N N . HIS A 1 72 ? -4.948 -1.393 14.317 1.00 96.56 72 HIS A N 1
ATOM 556 C CA . HIS A 1 72 ? -5.105 -0.118 13.625 1.00 96.56 72 HIS A CA 1
ATOM 557 C C . HIS A 1 72 ? -3.733 0.471 13.276 1.00 96.56 72 HIS A C 1
ATOM 559 O O . HIS A 1 72 ? -3.516 0.865 12.135 1.00 96.56 72 HIS A O 1
ATOM 565 N N . MET A 1 73 ? -2.773 0.436 14.209 1.00 90.31 73 MET A N 1
ATOM 566 C CA . MET A 1 73 ? -1.394 0.876 13.952 1.00 90.31 73 MET A CA 1
ATOM 567 C C . MET A 1 73 ? -0.731 0.089 12.810 1.00 90.31 73 MET A C 1
ATOM 569 O O . MET A 1 73 ? -0.086 0.685 11.950 1.00 90.31 73 MET A O 1
ATOM 573 N N . LEU A 1 74 ? -0.934 -1.232 12.747 1.00 95.19 74 LEU A N 1
ATOM 574 C CA . LEU A 1 74 ? -0.459 -2.059 11.631 1.00 95.19 74 LEU A CA 1
ATOM 575 C C . LEU A 1 74 ? -1.132 -1.682 10.304 1.00 95.19 74 LEU A C 1
ATOM 577 O O . LEU A 1 74 ? -0.461 -1.622 9.276 1.00 95.19 74 LEU A O 1
ATOM 581 N N . GLY A 1 75 ? -2.434 -1.382 10.318 1.00 94.44 75 GLY A N 1
ATOM 582 C CA . GLY A 1 75 ? -3.146 -0.864 9.147 1.00 94.44 75 GLY A CA 1
ATOM 583 C C . GLY A 1 75 ? -2.572 0.469 8.656 1.00 94.44 75 GLY A C 1
ATOM 584 O O . GLY A 1 75 ? -2.313 0.619 7.462 1.00 94.44 75 GLY A O 1
ATOM 585 N N . VAL A 1 76 ? -2.297 1.400 9.577 1.00 96.50 76 VAL A N 1
ATOM 586 C CA . VAL A 1 76 ? -1.648 2.692 9.291 1.00 96.50 76 VAL A CA 1
ATOM 587 C C . VAL A 1 76 ? -0.258 2.487 8.683 1.00 96.50 76 VAL A C 1
ATOM 589 O O . VAL A 1 76 ? 0.050 3.068 7.641 1.00 96.50 76 VAL A O 1
ATOM 592 N N . ALA A 1 77 ? 0.561 1.611 9.272 1.00 95.38 77 ALA A N 1
ATOM 593 C CA . ALA A 1 77 ? 1.868 1.256 8.723 1.00 95.38 77 ALA A CA 1
ATOM 594 C C . ALA A 1 77 ? 1.752 0.660 7.308 1.00 95.38 77 ALA A C 1
ATOM 596 O O . ALA A 1 77 ? 2.549 0.995 6.434 1.00 95.38 77 ALA A O 1
ATOM 597 N N . GLY A 1 78 ? 0.731 -0.165 7.057 1.00 94.69 78 GLY A N 1
ATOM 598 C CA . GLY A 1 78 ? 0.449 -0.736 5.742 1.00 94.69 78 GLY A CA 1
ATOM 599 C C . GLY A 1 78 ? 0.133 0.316 4.674 1.00 94.69 78 GLY A C 1
ATOM 600 O O . GLY A 1 78 ? 0.713 0.273 3.591 1.00 94.69 78 GLY A O 1
ATOM 601 N N . VAL A 1 79 ? -0.742 1.288 4.961 1.00 97.31 79 VAL A N 1
ATOM 602 C CA . VAL A 1 79 ? -1.120 2.326 3.976 1.00 97.31 79 VAL A CA 1
ATOM 603 C C . VAL A 1 79 ? -0.020 3.364 3.753 1.00 97.31 79 VAL A C 1
ATOM 605 O O . VAL A 1 79 ? 0.211 3.773 2.612 1.00 97.31 79 VAL A O 1
ATOM 608 N N . PHE A 1 80 ? 0.710 3.753 4.802 1.00 94.25 80 PHE A N 1
ATOM 609 C CA . PHE A 1 80 ? 1.868 4.639 4.665 1.00 94.25 80 PHE A CA 1
ATOM 610 C C . PHE A 1 80 ? 3.027 3.948 3.954 1.00 94.25 80 PHE A C 1
ATOM 612 O O . PHE A 1 80 ? 3.571 4.512 3.006 1.00 94.25 80 PHE A O 1
ATOM 619 N N . GLY A 1 81 ? 3.349 2.709 4.329 1.00 93.06 81 GLY A N 1
ATOM 620 C CA . GLY A 1 81 ? 4.351 1.900 3.637 1.00 93.06 81 GLY A CA 1
ATOM 621 C C . GLY A 1 81 ? 3.983 1.666 2.172 1.00 93.06 81 GLY A C 1
ATOM 622 O O . GLY A 1 81 ? 4.813 1.872 1.293 1.00 93.06 81 GLY A O 1
ATOM 623 N N . GLY A 1 82 ? 2.724 1.328 1.881 1.00 93.25 82 GLY A N 1
ATOM 624 C CA . GLY A 1 82 ? 2.235 1.161 0.511 1.00 93.25 82 GLY A CA 1
ATOM 625 C C . GLY A 1 82 ? 2.375 2.432 -0.332 1.00 93.25 82 GLY A C 1
ATOM 626 O O . GLY A 1 82 ? 2.846 2.365 -1.466 1.00 93.25 82 GLY A O 1
ATOM 627 N N . SER A 1 83 ? 2.045 3.597 0.233 1.00 93.69 83 SER A N 1
ATOM 628 C CA . SER A 1 83 ? 2.201 4.894 -0.444 1.00 93.69 83 SER A CA 1
ATOM 629 C C . SER A 1 83 ? 3.674 5.230 -0.701 1.00 93.69 83 SER A C 1
ATOM 631 O O . SER A 1 83 ? 4.039 5.610 -1.814 1.00 93.69 83 SER A O 1
ATOM 633 N N . LEU A 1 84 ? 4.529 5.031 0.308 1.00 93.38 84 LEU A N 1
ATOM 634 C CA . LEU A 1 84 ? 5.974 5.230 0.211 1.00 93.38 84 LEU A CA 1
ATOM 635 C C . LEU A 1 84 ? 6.582 4.340 -0.877 1.00 93.38 84 LEU A C 1
ATOM 637 O O . LEU A 1 84 ? 7.280 4.837 -1.758 1.00 93.38 84 LEU A O 1
ATOM 641 N N . PHE A 1 85 ? 6.288 3.039 -0.854 1.00 91.25 85 PHE A N 1
ATOM 642 C CA . PHE A 1 85 ? 6.830 2.092 -1.825 1.00 91.25 85 PHE A CA 1
ATOM 643 C C . PHE A 1 85 ? 6.255 2.285 -3.227 1.00 91.25 85 PHE A C 1
ATOM 645 O O . PHE A 1 85 ? 6.976 2.079 -4.198 1.00 91.25 85 PHE A O 1
ATOM 652 N N . SER A 1 86 ? 5.007 2.744 -3.362 1.00 94.12 86 SER A N 1
ATOM 653 C CA . SER A 1 86 ? 4.448 3.126 -4.662 1.00 94.12 86 SER A CA 1
ATOM 654 C C . SER A 1 86 ? 5.220 4.296 -5.277 1.00 94.12 86 SER A C 1
ATOM 656 O O . SER A 1 86 ? 5.596 4.237 -6.448 1.00 94.12 86 SER A O 1
ATOM 658 N N . ALA A 1 87 ? 5.485 5.347 -4.495 1.00 92.56 87 ALA A N 1
ATOM 659 C CA . ALA A 1 87 ? 6.264 6.497 -4.953 1.00 92.56 87 ALA A CA 1
ATOM 660 C C . ALA A 1 87 ? 7.719 6.110 -5.258 1.00 92.56 87 ALA A C 1
ATOM 662 O O . ALA A 1 87 ? 8.267 6.498 -6.289 1.00 92.56 87 ALA A O 1
ATOM 663 N N . MET A 1 88 ? 8.322 5.302 -4.384 1.00 90.88 88 MET A N 1
ATOM 664 C CA . MET A 1 88 ? 9.680 4.786 -4.535 1.00 90.88 88 MET A CA 1
ATOM 665 C C . MET A 1 88 ? 9.824 3.924 -5.792 1.00 90.88 88 MET A C 1
ATOM 667 O O . MET A 1 88 ? 10.753 4.120 -6.561 1.00 90.88 88 MET A O 1
ATOM 671 N N . HIS A 1 89 ? 8.909 2.989 -6.042 1.00 91.75 89 HIS A N 1
ATOM 672 C CA . HIS A 1 89 ? 8.962 2.151 -7.237 1.00 91.75 89 HIS A CA 1
ATOM 673 C C . HIS A 1 89 ? 8.860 2.997 -8.512 1.00 91.75 89 HIS A C 1
ATOM 675 O O . HIS A 1 89 ? 9.700 2.871 -9.403 1.00 91.75 89 HIS A O 1
ATOM 681 N N . GLY A 1 90 ? 7.885 3.912 -8.563 1.00 93.00 90 GLY A N 1
ATOM 682 C CA . GLY A 1 90 ? 7.705 4.802 -9.707 1.00 93.00 90 GLY A CA 1
ATOM 683 C C . GLY A 1 90 ? 8.936 5.667 -9.989 1.00 93.00 90 GLY A C 1
ATOM 684 O O . GLY A 1 90 ? 9.341 5.792 -11.145 1.00 93.00 90 GLY A O 1
ATOM 685 N N . SER A 1 91 ? 9.575 6.220 -8.953 1.00 93.50 91 SER A N 1
ATOM 686 C CA . SER A 1 91 ? 10.736 7.100 -9.132 1.00 93.50 91 SER A CA 1
ATOM 687 C C . SER A 1 91 ? 11.971 6.372 -9.668 1.00 93.50 91 SER A C 1
ATOM 689 O O . SER A 1 91 ? 12.682 6.933 -10.497 1.00 93.50 91 SER A O 1
ATOM 691 N N . LEU A 1 92 ? 12.211 5.121 -9.268 1.00 91.62 92 LEU A N 1
ATOM 692 C CA . LEU A 1 92 ? 13.372 4.341 -9.724 1.00 91.62 92 LEU A CA 1
ATOM 693 C C . LEU A 1 92 ? 13.234 3.835 -11.146 1.00 91.62 92 LEU A C 1
ATOM 695 O O . LEU A 1 92 ? 14.201 3.832 -11.904 1.00 91.62 92 LEU A O 1
ATOM 699 N N . VAL A 1 93 ? 12.038 3.356 -11.491 1.00 94.75 93 VAL A N 1
ATOM 700 C CA . VAL A 1 93 ? 11.762 2.905 -12.853 1.00 94.75 93 VAL A CA 1
ATOM 701 C C . VAL A 1 93 ? 11.915 4.102 -13.788 1.00 94.75 93 VAL A C 1
ATOM 703 O O . VAL A 1 93 ? 12.648 4.023 -14.768 1.00 94.75 93 VAL A O 1
ATOM 706 N N . THR A 1 94 ? 11.339 5.252 -13.418 1.00 95.38 94 THR A N 1
ATOM 707 C CA . THR A 1 94 ? 11.446 6.491 -14.205 1.00 95.38 94 THR A CA 1
ATOM 708 C C . THR A 1 94 ? 12.889 6.992 -14.319 1.00 95.38 94 THR A C 1
ATOM 710 O O . THR A 1 94 ? 13.297 7.437 -15.388 1.00 95.38 94 THR A O 1
ATOM 713 N N . SER A 1 95 ? 13.693 6.906 -13.253 1.00 94.31 95 SER A N 1
ATOM 714 C CA . SER A 1 95 ? 15.081 7.392 -13.266 1.00 94.31 95 SER A CA 1
ATOM 715 C C . SER A 1 95 ? 16.053 6.506 -14.048 1.00 94.31 95 SER A C 1
ATOM 717 O O . SER A 1 95 ? 17.185 6.921 -14.294 1.00 94.31 95 SER A O 1
ATOM 719 N N . SER A 1 96 ? 15.630 5.302 -14.438 1.00 95.31 96 SER A N 1
ATOM 720 C CA . SER A 1 96 ? 16.467 4.316 -15.126 1.00 95.31 96 SER A CA 1
ATOM 721 C C . SER A 1 96 ? 15.928 3.903 -16.497 1.00 95.31 96 SER A C 1
ATOM 723 O O . SER A 1 96 ? 16.396 2.906 -17.051 1.00 95.31 96 SER A O 1
ATOM 725 N N . LEU A 1 97 ? 14.979 4.662 -17.061 1.00 96.88 97 LEU A N 1
ATOM 726 C CA . LEU A 1 97 ? 14.503 4.458 -18.430 1.00 96.88 97 LEU A CA 1
ATOM 727 C C . LEU A 1 97 ? 15.663 4.529 -19.430 1.00 96.88 97 LEU A C 1
ATOM 729 O O . LEU A 1 97 ? 16.537 5.396 -19.342 1.00 96.88 97 LEU A O 1
ATOM 733 N N . ILE A 1 98 ? 15.653 3.614 -20.396 1.00 95.94 98 ILE A N 1
ATOM 734 C CA . ILE A 1 98 ? 16.593 3.639 -21.516 1.00 95.94 98 ILE A CA 1
ATOM 735 C C . ILE A 1 98 ? 16.155 4.758 -22.470 1.00 95.94 98 ILE A C 1
ATOM 737 O O . ILE A 1 98 ? 14.966 4.937 -22.736 1.00 95.94 98 ILE A O 1
ATOM 741 N N . ARG A 1 99 ? 17.107 5.569 -22.946 1.00 95.06 99 ARG A N 1
ATOM 742 C CA . ARG A 1 99 ? 16.803 6.699 -23.832 1.00 95.06 99 ARG A CA 1
ATOM 743 C C . ARG A 1 99 ? 16.483 6.193 -25.239 1.00 95.06 99 ARG A C 1
ATOM 745 O O . ARG A 1 99 ? 17.397 5.955 -26.017 1.00 95.06 99 ARG A O 1
ATOM 752 N N . GLU A 1 100 ? 15.196 6.140 -25.560 1.00 95.31 100 GLU A N 1
ATOM 753 C CA . GLU A 1 100 ? 14.678 5.767 -26.889 1.00 95.31 100 GLU A CA 1
ATOM 754 C C . GLU A 1 100 ? 14.084 6.955 -27.667 1.00 95.31 100 GLU A C 1
ATOM 756 O O . GLU A 1 100 ? 13.723 6.827 -28.834 1.00 95.31 100 GLU A O 1
ATOM 761 N N . THR A 1 101 ? 13.996 8.127 -27.031 1.00 96.62 101 THR A N 1
ATOM 762 C CA . THR A 1 101 ? 13.403 9.340 -27.606 1.00 96.62 101 THR A CA 1
ATOM 763 C C . THR A 1 101 ? 14.363 10.533 -27.606 1.00 96.62 101 THR A C 1
ATOM 765 O O . THR A 1 101 ? 15.385 10.591 -26.905 1.00 96.62 101 THR A O 1
ATOM 768 N N . THR A 1 102 ? 14.016 11.526 -28.415 1.00 96.62 102 THR A N 1
ATOM 769 C CA . THR A 1 102 ? 14.601 12.864 -28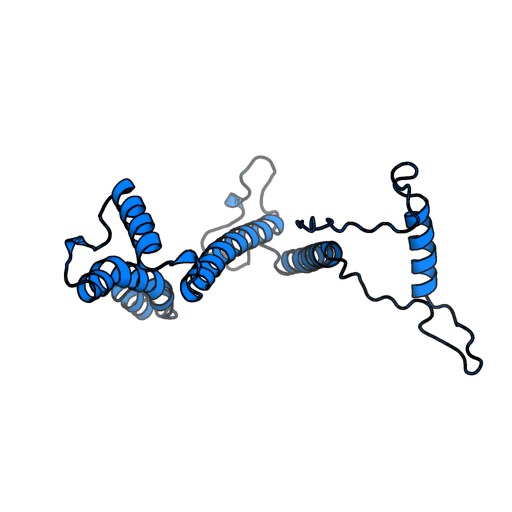.441 1.00 96.62 102 THR A CA 1
ATOM 770 C C . THR A 1 102 ? 14.023 13.749 -27.328 1.00 96.62 102 THR A C 1
ATOM 772 O O . THR A 1 102 ? 13.088 13.378 -26.625 1.00 96.62 102 THR A O 1
ATOM 775 N N . GLU A 1 103 ? 14.599 14.938 -27.139 1.00 95.75 103 GLU A N 1
ATOM 776 C CA . GLU A 1 103 ? 14.162 15.897 -26.105 1.00 95.75 103 GLU A CA 1
ATOM 777 C C . GLU A 1 103 ? 12.859 16.631 -26.459 1.00 95.75 103 GLU A C 1
ATOM 779 O O . GLU A 1 103 ? 12.273 17.286 -25.601 1.00 95.75 103 GLU A O 1
ATOM 784 N N . ASN A 1 104 ? 12.397 16.519 -27.709 1.00 97.19 104 ASN A N 1
ATOM 785 C CA . ASN A 1 104 ? 11.222 17.236 -28.211 1.00 97.19 104 ASN A CA 1
ATOM 786 C C . ASN A 1 104 ? 9.939 16.391 -28.188 1.00 97.19 104 ASN A C 1
ATOM 788 O O . ASN A 1 104 ? 8.893 16.860 -28.633 1.00 97.19 104 ASN A O 1
ATOM 792 N N . GLU A 1 105 ? 10.011 15.157 -27.696 1.00 96.50 105 GLU A N 1
ATOM 793 C CA . GLU A 1 105 ? 8.888 14.225 -27.606 1.00 96.50 105 GLU A CA 1
ATOM 794 C C . GLU A 1 105 ? 8.814 13.607 -26.201 1.00 96.50 105 GLU A C 1
ATOM 796 O O . GLU A 1 105 ? 9.741 13.718 -25.395 1.00 96.50 105 GLU A O 1
ATOM 801 N N . SER A 1 106 ? 7.681 12.988 -25.866 1.00 97.69 106 SER A N 1
ATOM 802 C CA . SER A 1 106 ? 7.519 12.363 -24.553 1.00 97.69 106 SER A CA 1
ATOM 803 C C . SER A 1 106 ? 8.353 11.088 -24.457 1.00 97.69 106 SER A C 1
ATOM 805 O O . SER A 1 106 ? 8.245 10.220 -25.316 1.00 97.69 106 SER A O 1
ATOM 807 N N . ALA A 1 107 ? 9.073 10.901 -23.348 1.00 96.19 107 ALA A N 1
ATOM 808 C CA . ALA A 1 107 ? 9.783 9.649 -23.067 1.00 96.19 107 ALA A CA 1
ATOM 809 C C . ALA A 1 107 ? 8.862 8.408 -23.064 1.00 96.19 107 ALA A C 1
ATOM 811 O O . ALA A 1 107 ? 9.330 7.297 -23.297 1.00 96.19 107 ALA A O 1
ATOM 812 N N . ASN A 1 108 ? 7.550 8.586 -22.854 1.00 97.50 108 ASN A N 1
ATOM 813 C CA . ASN A 1 108 ? 6.572 7.498 -22.922 1.00 97.50 108 ASN A CA 1
ATOM 814 C C . ASN A 1 108 ? 6.469 6.877 -24.323 1.00 97.50 108 ASN A C 1
ATOM 816 O O . ASN A 1 108 ? 6.171 5.691 -24.431 1.00 97.50 108 ASN A O 1
ATOM 820 N N . GLU A 1 109 ? 6.716 7.654 -25.384 1.00 97.06 109 GLU A N 1
ATOM 821 C CA . GLU A 1 109 ? 6.687 7.159 -26.769 1.00 97.06 109 GLU A CA 1
ATOM 822 C C . GLU A 1 109 ? 7.843 6.191 -27.067 1.00 97.06 109 GLU A C 1
ATOM 824 O O . GLU A 1 109 ? 7.783 5.436 -28.038 1.00 97.06 109 GLU A O 1
ATOM 829 N N . GLY A 1 110 ? 8.858 6.152 -26.196 1.00 95.56 110 GLY A N 1
ATOM 830 C CA . GLY A 1 110 ? 9.937 5.170 -26.246 1.00 95.56 110 GLY A CA 1
ATOM 831 C C . GLY A 1 110 ? 9.485 3.739 -25.936 1.00 95.56 110 GLY A C 1
ATOM 832 O O . GLY A 1 110 ? 10.101 2.793 -26.419 1.00 95.56 110 GLY A O 1
ATOM 833 N N . TYR A 1 111 ? 8.390 3.556 -25.186 1.00 98.00 111 TYR A N 1
ATOM 834 C CA . TYR A 1 111 ? 7.827 2.236 -24.899 1.00 98.00 111 TYR A CA 1
ATOM 835 C C . TYR A 1 111 ? 6.776 1.833 -25.940 1.00 98.00 111 TYR A C 1
ATOM 837 O O . TYR A 1 111 ? 5.829 2.570 -26.224 1.00 98.00 111 TYR A O 1
ATOM 845 N N . ARG A 1 112 ? 6.881 0.604 -26.454 1.00 97.38 112 ARG A N 1
ATOM 846 C CA . ARG A 1 112 ? 5.900 0.004 -27.366 1.00 97.38 112 ARG A CA 1
ATOM 847 C C . ARG A 1 112 ? 5.114 -1.095 -26.664 1.00 97.38 112 ARG A C 1
ATOM 849 O O . ARG A 1 112 ? 5.675 -2.026 -26.089 1.00 97.38 112 ARG A O 1
ATOM 856 N N . PHE A 1 113 ? 3.788 -1.022 -26.762 1.00 97.81 113 PHE A N 1
ATOM 857 C CA . PHE A 1 113 ? 2.900 -2.019 -26.168 1.00 97.81 113 PHE A CA 1
ATOM 858 C C . PHE A 1 113 ? 3.187 -3.425 -26.719 1.00 97.81 113 PHE A C 1
ATOM 860 O O . PHE A 1 113 ? 3.052 -3.665 -27.919 1.00 97.81 113 PHE A O 1
ATOM 867 N N . GLY A 1 114 ? 3.562 -4.347 -25.828 1.00 95.88 114 GLY A N 1
ATOM 868 C CA . GLY A 1 114 ? 3.888 -5.733 -26.175 1.00 95.88 114 GLY A CA 1
ATOM 869 C C . GLY A 1 114 ? 5.334 -5.975 -26.624 1.00 95.88 114 GLY A C 1
ATOM 870 O O . GLY A 1 114 ? 5.603 -7.051 -27.149 1.00 95.88 114 GLY A O 1
ATOM 871 N N . GLN A 1 115 ? 6.250 -5.014 -26.442 1.00 97.56 115 GLN A N 1
ATOM 872 C CA . GLN A 1 115 ? 7.682 -5.256 -26.658 1.00 97.56 115 GLN A CA 1
ATOM 873 C C . GLN A 1 115 ? 8.232 -6.327 -25.700 1.00 97.56 115 GLN A C 1
ATOM 875 O O . GLN A 1 115 ? 7.746 -6.473 -24.579 1.00 97.56 115 GLN A O 1
ATOM 880 N N . GLU A 1 116 ? 9.252 -7.060 -26.149 1.00 97.00 116 GLU A N 1
ATOM 881 C CA . GLU A 1 116 ? 9.869 -8.148 -25.376 1.00 97.00 116 GLU A CA 1
ATOM 882 C C . GLU A 1 116 ? 10.969 -7.656 -24.424 1.00 97.00 116 GLU A C 1
ATOM 884 O O . GLU A 1 116 ? 11.195 -8.261 -23.379 1.00 97.00 116 GLU A O 1
ATOM 889 N N . GLU A 1 117 ? 11.650 -6.563 -24.774 1.00 96.00 117 GLU A N 1
ATOM 890 C CA . GLU A 1 117 ? 12.749 -6.011 -23.979 1.00 96.00 117 GLU A CA 1
ATOM 891 C C . GLU A 1 117 ? 12.242 -5.092 -22.859 1.00 96.00 117 GLU A C 1
ATOM 893 O O . GLU A 1 117 ? 11.308 -4.302 -23.038 1.00 96.00 117 GLU A O 1
ATOM 898 N N . GLU A 1 118 ? 12.892 -5.168 -21.696 1.00 95.81 118 GLU A N 1
ATOM 899 C CA . GLU A 1 118 ? 12.611 -4.292 -20.557 1.00 95.81 118 GLU A CA 1
ATOM 900 C C . GLU A 1 118 ? 12.945 -2.831 -20.885 1.00 95.81 118 GLU A C 1
ATOM 902 O O . GLU A 1 118 ? 14.001 -2.520 -21.430 1.00 95.81 118 GLU A O 1
ATOM 907 N N . THR A 1 119 ? 12.059 -1.906 -20.508 1.00 97.19 119 THR A N 1
ATOM 908 C CA . THR A 1 119 ? 12.179 -0.479 -20.874 1.00 97.19 119 THR A CA 1
ATOM 909 C C . THR A 1 119 ? 13.139 0.325 -19.985 1.00 97.19 119 THR A C 1
ATOM 911 O O . THR A 1 119 ? 13.346 1.521 -20.211 1.00 97.19 119 THR A O 1
ATOM 914 N N . TYR A 1 120 ? 13.688 -0.292 -18.938 1.00 96.44 120 TYR A N 1
ATOM 915 C CA . TYR A 1 120 ? 14.521 0.365 -17.934 1.00 96.44 120 TYR A CA 1
ATOM 916 C C . TYR A 1 120 ? 15.684 -0.529 -17.502 1.00 96.44 120 TYR A C 1
ATOM 918 O O . TYR A 1 120 ? 15.626 -1.757 -17.567 1.00 96.44 120 TYR A O 1
ATOM 926 N N . ASN A 1 121 ? 16.753 0.092 -17.010 1.00 95.69 121 ASN A N 1
ATOM 927 C CA . ASN A 1 121 ? 17.913 -0.620 -16.502 1.00 95.69 121 ASN A CA 1
ATOM 928 C C . ASN A 1 121 ? 17.774 -0.902 -15.001 1.00 95.69 121 ASN A C 1
ATOM 930 O O . ASN A 1 121 ? 18.110 -0.077 -14.145 1.00 95.69 121 ASN A O 1
ATOM 934 N N . ILE A 1 122 ? 17.352 -2.124 -14.677 1.00 92.94 122 ILE A N 1
ATOM 935 C CA . ILE A 1 122 ? 17.202 -2.574 -13.292 1.00 92.94 122 ILE A CA 1
ATOM 936 C C . ILE A 1 122 ? 18.515 -2.512 -12.493 1.00 92.94 122 ILE A C 1
ATOM 938 O O . ILE A 1 122 ? 18.481 -2.205 -11.303 1.00 92.94 122 ILE A O 1
ATOM 942 N N . VAL A 1 123 ? 19.676 -2.743 -13.114 1.00 92.81 123 VAL A N 1
ATOM 943 C CA . VAL A 1 123 ? 20.982 -2.692 -12.429 1.00 92.81 123 VAL A CA 1
ATOM 944 C C . VAL A 1 123 ? 21.308 -1.260 -11.999 1.00 92.81 123 VAL A C 1
ATOM 946 O O . VAL A 1 123 ? 21.763 -1.043 -10.876 1.00 92.81 123 VAL A O 1
ATOM 949 N N . ALA A 1 124 ? 21.006 -0.275 -12.849 1.00 86.06 124 ALA A N 1
ATOM 950 C CA . ALA A 1 124 ? 21.154 1.139 -12.510 1.00 86.06 124 ALA A CA 1
ATOM 951 C C . ALA A 1 124 ? 20.217 1.545 -11.358 1.00 86.06 124 ALA A C 1
ATOM 953 O O . ALA A 1 124 ? 20.661 2.179 -10.399 1.00 86.06 124 ALA A O 1
ATOM 954 N N . ALA A 1 125 ? 18.954 1.106 -11.398 1.00 85.06 125 ALA A N 1
ATOM 955 C CA . ALA A 1 125 ? 17.992 1.346 -10.321 1.00 85.06 125 ALA A CA 1
ATOM 956 C C . ALA A 1 125 ? 18.459 0.763 -8.971 1.00 85.06 125 ALA A C 1
ATOM 958 O O . ALA A 1 125 ? 18.370 1.436 -7.943 1.00 85.06 125 ALA A O 1
ATOM 959 N N . HIS A 1 126 ? 19.018 -0.454 -8.968 1.00 86.12 126 HIS A N 1
ATOM 960 C CA . HIS A 1 126 ? 19.574 -1.072 -7.757 1.00 86.12 126 HIS A CA 1
ATOM 961 C C . HIS A 1 126 ? 20.781 -0.302 -7.207 1.00 86.12 126 HIS A C 1
ATOM 963 O O . HIS A 1 126 ? 20.891 -0.131 -5.994 1.00 86.12 126 HIS A O 1
ATOM 969 N N . GLY A 1 127 ? 21.670 0.197 -8.073 1.00 77.75 127 GLY A N 1
ATOM 970 C CA . GLY A 1 127 ? 22.799 1.033 -7.654 1.00 77.75 127 GLY A CA 1
ATOM 971 C C . GLY A 1 127 ? 22.344 2.289 -6.906 1.00 77.75 127 GLY A C 1
ATOM 972 O O . GLY A 1 127 ? 22.816 2.553 -5.801 1.00 77.75 127 GLY A O 1
ATOM 973 N N . ILE A 1 128 ? 21.350 2.998 -7.455 1.00 76.69 128 ILE A N 1
ATOM 974 C CA . ILE A 1 128 ? 20.737 4.176 -6.817 1.00 76.69 128 ILE A CA 1
ATOM 975 C C . ILE A 1 128 ? 20.131 3.810 -5.454 1.00 76.69 128 ILE A C 1
ATOM 977 O O . ILE A 1 128 ? 20.250 4.581 -4.504 1.00 76.69 128 ILE A O 1
ATOM 981 N N . TRP A 1 129 ? 19.532 2.623 -5.327 1.00 72.75 129 TRP A N 1
ATOM 982 C CA . TRP A 1 129 ? 18.997 2.125 -4.057 1.00 72.75 129 TRP A CA 1
ATOM 983 C C . TRP A 1 129 ? 20.035 1.956 -2.972 1.00 72.75 129 TRP A C 1
ATOM 985 O O . TRP A 1 129 ? 19.827 2.441 -1.863 1.00 72.75 129 TRP A O 1
ATOM 995 N N . PHE A 1 130 ? 21.153 1.304 -3.274 1.00 72.50 130 PHE A N 1
ATOM 996 C CA . PHE A 1 130 ? 22.216 1.148 -2.287 1.00 72.50 130 PHE A CA 1
ATOM 997 C C . PHE A 1 130 ? 22.809 2.496 -1.880 1.00 72.50 130 PHE A C 1
ATOM 999 O O . PHE A 1 130 ? 23.092 2.702 -0.702 1.00 72.50 130 PHE A O 1
ATOM 1006 N N . THR A 1 131 ? 22.930 3.445 -2.812 1.00 72.94 131 THR A N 1
ATOM 1007 C CA . THR A 1 131 ? 23.367 4.806 -2.484 1.00 72.94 131 THR A CA 1
ATOM 1008 C C . THR A 1 131 ? 22.350 5.528 -1.596 1.00 72.94 131 THR A C 1
ATOM 1010 O O . THR A 1 131 ? 22.733 6.094 -0.575 1.00 72.94 131 THR A O 1
ATOM 1013 N N . ALA A 1 132 ? 21.058 5.473 -1.927 1.00 75.19 132 ALA A N 1
ATOM 1014 C CA . ALA A 1 132 ? 19.999 6.106 -1.142 1.00 75.19 132 ALA A CA 1
ATOM 1015 C C . ALA A 1 132 ? 19.866 5.490 0.260 1.00 75.19 132 ALA A C 1
ATOM 1017 O O . ALA A 1 132 ? 19.737 6.225 1.239 1.00 75.19 132 ALA A O 1
ATOM 1018 N N . LEU A 1 133 ? 19.952 4.160 0.375 1.00 75.75 133 LEU A N 1
ATOM 1019 C CA . LEU A 1 133 ? 20.008 3.455 1.657 1.00 75.75 133 LEU A CA 1
ATOM 1020 C C . LEU A 1 133 ? 21.245 3.865 2.455 1.00 75.75 133 LEU A C 1
ATOM 1022 O O . LEU A 1 133 ? 21.103 4.169 3.631 1.00 75.75 133 LEU A O 1
ATOM 1026 N N . GLY A 1 134 ? 22.415 3.957 1.818 1.00 71.94 134 GLY A N 1
ATOM 1027 C CA . GLY A 1 134 ? 23.645 4.417 2.464 1.00 71.94 134 GLY A CA 1
ATOM 1028 C C . GLY A 1 134 ? 23.525 5.832 3.036 1.00 71.94 134 GLY A C 1
ATOM 1029 O O . GLY A 1 134 ? 23.853 6.052 4.199 1.00 71.94 134 GLY A O 1
ATOM 1030 N N . ILE A 1 135 ? 23.004 6.790 2.259 1.00 74.88 135 ILE A N 1
ATOM 1031 C CA . ILE A 1 135 ? 22.729 8.153 2.751 1.00 74.88 135 ILE A CA 1
ATOM 1032 C C . ILE A 1 135 ? 21.711 8.122 3.901 1.00 74.88 135 ILE A C 1
ATOM 1034 O O . ILE A 1 135 ? 21.920 8.765 4.927 1.00 74.88 135 ILE A O 1
ATOM 1038 N N . SER A 1 136 ? 20.637 7.341 3.759 1.00 75.75 136 SER A N 1
ATOM 1039 C CA . SER A 1 136 ? 19.579 7.247 4.772 1.00 75.75 136 SER A CA 1
ATOM 1040 C C . SER A 1 136 ? 20.084 6.644 6.084 1.00 75.75 136 SER A C 1
ATOM 1042 O O . SER A 1 136 ? 19.674 7.091 7.146 1.00 75.75 136 SER A O 1
ATOM 1044 N N . THR A 1 137 ? 20.989 5.662 6.042 1.00 72.31 137 THR A N 1
ATOM 1045 C CA . THR A 1 137 ? 21.602 5.092 7.249 1.00 72.31 137 THR A CA 1
ATOM 1046 C C . THR A 1 137 ? 22.598 6.052 7.894 1.00 72.31 137 THR A C 1
ATOM 1048 O O . THR A 1 137 ? 22.581 6.211 9.115 1.00 72.31 137 THR A O 1
ATOM 1051 N N . MET A 1 138 ? 23.409 6.754 7.094 1.00 74.00 138 MET A N 1
ATOM 1052 C CA . MET A 1 138 ? 24.349 7.759 7.609 1.00 74.00 138 MET A CA 1
ATOM 1053 C C . MET A 1 138 ? 23.624 8.933 8.288 1.00 74.00 138 MET A C 1
ATOM 1055 O O . MET A 1 138 ? 24.133 9.468 9.267 1.00 74.00 138 MET A O 1
ATOM 1059 N N . ALA A 1 139 ? 22.399 9.265 7.862 1.00 75.44 139 ALA A N 1
ATOM 1060 C CA . ALA A 1 139 ? 21.557 10.273 8.516 1.00 75.44 139 ALA A CA 1
ATOM 1061 C C . ALA A 1 139 ? 21.145 9.918 9.963 1.00 75.44 139 ALA A C 1
ATOM 1063 O O . ALA A 1 139 ? 20.780 10.807 10.726 1.00 75.44 139 ALA A O 1
ATOM 1064 N N . PHE A 1 140 ? 21.221 8.641 10.359 1.00 77.62 140 PHE A N 1
ATOM 1065 C CA . PHE A 1 140 ? 21.002 8.183 11.739 1.00 77.62 140 PHE A CA 1
ATOM 1066 C C . PHE A 1 140 ? 22.315 7.830 12.453 1.00 77.62 140 PHE A C 1
ATOM 1068 O O . PHE A 1 140 ? 22.324 7.000 13.363 1.00 77.62 140 PHE A O 1
ATOM 1075 N N . ASN A 1 141 ? 23.437 8.416 12.025 1.00 73.94 141 ASN A N 1
ATOM 1076 C CA . ASN A 1 141 ? 24.782 8.128 12.532 1.00 73.94 141 ASN A CA 1
ATOM 1077 C C . ASN A 1 141 ? 25.212 6.653 12.366 1.00 73.94 141 ASN A C 1
ATOM 1079 O O . ASN A 1 141 ? 26.179 6.214 12.995 1.00 73.94 141 ASN A O 1
ATOM 1083 N N . LEU A 1 142 ? 24.534 5.872 11.507 1.00 74.56 142 LEU A N 1
ATOM 1084 C CA . LEU A 1 142 ? 24.985 4.541 11.097 1.00 74.56 142 LEU A CA 1
ATOM 1085 C C . LEU A 1 142 ? 25.980 4.701 9.944 1.00 74.56 142 LEU A C 1
ATOM 1087 O O . LEU A 1 142 ? 25.653 4.561 8.763 1.00 74.56 142 LEU A O 1
ATOM 1091 N N . ASN A 1 143 ? 27.198 5.067 10.326 1.00 79.00 143 ASN A N 1
ATOM 1092 C CA . ASN A 1 143 ? 28.296 5.354 9.415 1.00 79.00 143 ASN A CA 1
ATOM 1093 C C . ASN A 1 143 ? 28.890 4.076 8.800 1.00 79.00 143 ASN A C 1
ATOM 1095 O O . ASN A 1 143 ? 28.620 2.956 9.238 1.00 79.00 143 ASN A O 1
ATOM 1099 N N . GLY A 1 144 ? 29.731 4.252 7.778 1.00 75.94 144 GLY A N 1
ATOM 1100 C CA . GLY A 1 144 ? 30.524 3.158 7.218 1.00 75.94 144 GLY A CA 1
ATOM 1101 C C . GLY A 1 144 ? 31.465 2.525 8.251 1.00 75.94 144 GLY A C 1
ATOM 1102 O O . GLY A 1 144 ? 31.717 3.085 9.319 1.00 75.94 144 GLY A O 1
ATOM 1103 N N . PHE A 1 145 ? 32.009 1.349 7.928 1.00 80.88 145 PHE A N 1
ATOM 1104 C CA . PHE A 1 145 ? 32.961 0.666 8.804 1.00 80.88 145 PHE A CA 1
ATOM 1105 C C . PHE A 1 145 ? 34.145 1.567 9.180 1.00 80.88 145 PHE A C 1
ATOM 1107 O O . PHE A 1 145 ? 34.773 2.181 8.317 1.00 80.88 145 PHE A O 1
ATOM 1114 N N . ASN A 1 146 ? 34.476 1.591 10.470 1.00 78.62 146 ASN A N 1
ATOM 1115 C CA . ASN A 1 146 ? 35.634 2.292 11.001 1.00 78.62 146 ASN A CA 1
ATOM 1116 C C . ASN A 1 146 ? 36.747 1.279 11.291 1.00 78.62 146 ASN A C 1
ATOM 1118 O O . ASN A 1 146 ? 36.642 0.496 12.233 1.00 78.62 146 ASN A O 1
ATOM 1122 N N . PHE A 1 147 ? 37.801 1.312 10.475 1.00 82.69 147 PHE A N 1
ATOM 1123 C CA . PHE A 1 147 ? 38.988 0.473 10.648 1.00 82.69 147 PHE A CA 1
ATOM 1124 C C . PHE A 1 147 ? 40.217 1.262 11.121 1.00 82.69 147 PHE A C 1
ATOM 1126 O O . PHE A 1 147 ? 41.358 0.862 10.877 1.00 82.69 147 PHE A O 1
ATOM 1133 N N . ASN A 1 148 ? 40.006 2.382 11.812 1.00 77.31 148 ASN A N 1
ATOM 1134 C CA . ASN A 1 148 ? 41.096 3.167 12.378 1.00 77.31 148 ASN A CA 1
ATOM 1135 C C . ASN A 1 148 ? 41.894 2.310 13.360 1.00 77.31 148 ASN A C 1
ATOM 1137 O O . ASN A 1 148 ? 41.331 1.696 14.265 1.00 77.31 148 ASN A O 1
ATOM 1141 N N . GLN A 1 149 ? 43.209 2.273 13.174 1.00 81.94 149 GLN A N 1
ATOM 1142 C CA . GLN A 1 149 ? 44.151 1.536 14.009 1.00 81.94 149 GLN A CA 1
ATOM 1143 C C . GLN A 1 149 ? 43.838 0.034 14.131 1.00 81.94 149 GLN A C 1
ATOM 1145 O O . GLN A 1 149 ? 44.185 -0.602 15.124 1.00 81.94 149 GLN A O 1
ATOM 1150 N N . SER A 1 150 ? 43.179 -0.555 13.125 1.00 83.81 150 SER A N 1
ATOM 1151 C CA . SER A 1 150 ? 42.694 -1.944 13.197 1.00 83.81 150 SER A CA 1
ATOM 1152 C C . SER A 1 150 ? 43.783 -3.015 13.116 1.00 83.81 150 SER A C 1
ATOM 1154 O O . SER A 1 150 ? 43.510 -4.178 13.405 1.00 83.81 150 SER A O 1
ATOM 1156 N N . VAL A 1 151 ? 45.011 -2.653 12.735 1.00 84.25 151 VAL A N 1
ATOM 1157 C CA . VAL A 1 151 ? 46.162 -3.562 12.720 1.00 84.25 151 VAL A CA 1
ATOM 1158 C C . VAL A 1 151 ? 47.176 -3.086 13.752 1.00 84.25 151 VAL A C 1
ATOM 1160 O O . VAL A 1 151 ? 47.652 -1.953 13.694 1.00 84.25 151 VAL A O 1
ATOM 1163 N N . VAL A 1 152 ? 47.516 -3.966 14.691 1.00 88.25 152 VAL A N 1
ATOM 1164 C CA . VAL A 1 152 ? 48.453 -3.688 15.784 1.00 88.25 152 VAL A CA 1
ATOM 1165 C C . VAL A 1 152 ? 49.527 -4.771 15.797 1.00 88.25 152 VAL A C 1
ATOM 1167 O O . VAL A 1 152 ? 49.232 -5.951 15.600 1.00 88.25 152 VAL A O 1
ATOM 1170 N N . ASP A 1 153 ? 50.782 -4.374 15.993 1.00 87.12 153 ASP A N 1
ATOM 1171 C CA . ASP A 1 153 ? 51.891 -5.310 16.142 1.00 87.12 153 ASP A CA 1
ATOM 1172 C C . ASP A 1 153 ? 51.892 -5.995 17.524 1.00 87.12 153 ASP A C 1
ATOM 1174 O O . ASP A 1 153 ? 51.133 -5.657 18.434 1.00 87.12 153 ASP A O 1
ATOM 1178 N N . SER A 1 154 ? 52.784 -6.965 17.722 1.00 85.75 154 SER A N 1
ATOM 1179 C CA . SER A 1 154 ? 52.910 -7.685 18.997 1.00 85.75 154 SER A CA 1
ATOM 1180 C C . SER A 1 154 ? 53.353 -6.810 20.181 1.00 85.75 154 SER A C 1
ATOM 1182 O O . SER A 1 154 ? 53.356 -7.283 21.314 1.00 85.75 154 SER A O 1
ATOM 1184 N N . GLN A 1 155 ? 53.777 -5.567 19.938 1.00 88.75 155 GLN A N 1
ATOM 1185 C CA . GLN A 1 155 ? 54.202 -4.599 20.951 1.00 88.75 155 GLN A CA 1
ATOM 1186 C C . GLN A 1 155 ? 53.118 -3.551 21.247 1.00 88.75 155 GLN A C 1
ATOM 1188 O O . GLN A 1 155 ? 53.371 -2.618 22.010 1.00 88.75 155 GLN A O 1
ATOM 1193 N N . GLY A 1 156 ? 51.925 -3.689 20.663 1.00 86.25 156 GLY A N 1
ATOM 1194 C CA . GLY A 1 156 ? 50.833 -2.739 20.851 1.00 86.25 156 GLY A CA 1
ATOM 1195 C C . GLY A 1 156 ? 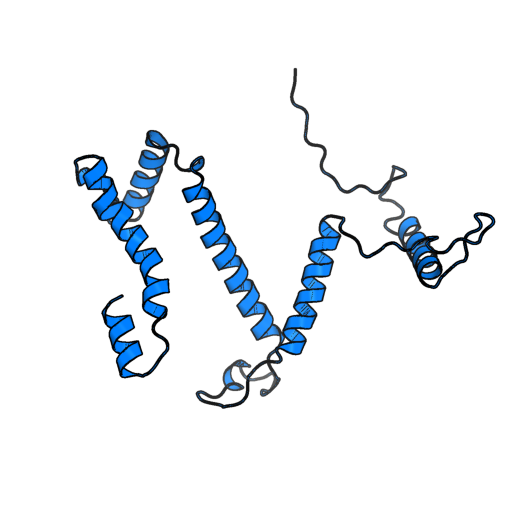50.955 -1.476 19.994 1.00 86.25 156 GLY A C 1
ATOM 1196 O O . GLY A 1 156 ? 50.264 -0.496 20.266 1.00 86.25 156 GLY A O 1
ATOM 1197 N N . ARG A 1 157 ? 51.830 -1.454 18.979 1.00 90.00 157 ARG A N 1
ATOM 1198 C CA . ARG A 1 157 ? 51.980 -0.312 18.067 1.00 90.00 157 ARG A CA 1
ATOM 1199 C C . ARG A 1 157 ? 51.067 -0.469 16.865 1.00 90.00 157 ARG A C 1
ATOM 1201 O O . ARG A 1 157 ? 50.989 -1.532 16.256 1.00 90.00 157 ARG A O 1
ATOM 1208 N N . VAL A 1 158 ? 50.413 0.624 16.500 1.00 89.06 158 VAL A N 1
ATOM 1209 C CA . VAL A 1 158 ? 49.516 0.673 15.347 1.00 89.06 158 VAL A CA 1
ATOM 1210 C C . VAL A 1 158 ? 50.313 0.598 14.047 1.00 89.06 158 VAL A C 1
ATOM 1212 O O . VAL A 1 158 ? 51.263 1.357 13.849 1.00 89.06 158 VAL A O 1
ATOM 1215 N N . ILE A 1 159 ? 49.889 -0.282 13.142 1.00 86.81 159 ILE A N 1
ATOM 1216 C CA . ILE A 1 159 ? 50.362 -0.333 11.760 1.00 86.81 159 ILE A CA 1
ATOM 1217 C C . ILE A 1 159 ? 49.290 0.310 10.882 1.00 86.81 159 ILE A C 1
ATOM 1219 O O . ILE A 1 159 ? 48.205 -0.242 10.710 1.00 86.81 159 ILE A O 1
ATOM 1223 N N . ASN A 1 160 ? 49.604 1.479 10.320 1.00 87.31 160 ASN A N 1
ATOM 1224 C CA . ASN A 1 160 ? 48.665 2.205 9.469 1.00 87.31 160 ASN A CA 1
ATOM 1225 C C . ASN A 1 160 ? 48.294 1.393 8.221 1.00 87.31 160 ASN A C 1
ATOM 1227 O O . ASN A 1 160 ? 49.146 0.815 7.544 1.00 87.31 160 ASN A O 1
ATOM 1231 N N . THR A 1 161 ? 47.015 1.439 7.883 1.00 87.31 161 THR A N 1
ATOM 1232 C CA . THR A 1 161 ? 46.416 0.887 6.672 1.00 87.31 161 THR A CA 1
ATOM 1233 C C . THR A 1 161 ? 45.897 2.013 5.775 1.00 87.31 161 THR A C 1
ATOM 1235 O O . THR A 1 161 ? 45.937 3.195 6.123 1.00 87.31 161 THR A O 1
ATOM 1238 N N . TRP A 1 162 ? 45.349 1.660 4.612 1.00 83.44 162 TRP A N 1
ATOM 1239 C CA . TRP A 1 162 ? 44.646 2.626 3.764 1.00 83.44 162 TRP A CA 1
ATOM 1240 C C . TRP A 1 162 ? 43.434 3.269 4.460 1.00 83.44 162 TRP A C 1
ATOM 1242 O O . TRP A 1 162 ? 43.117 4.418 4.159 1.00 83.44 162 TRP A O 1
ATOM 1252 N N . ALA A 1 163 ? 42.805 2.590 5.428 1.00 68.81 163 ALA A N 1
ATOM 1253 C CA . ALA A 1 163 ? 41.718 3.167 6.217 1.00 68.81 163 ALA A CA 1
ATOM 1254 C C . ALA A 1 163 ? 42.206 4.330 7.100 1.00 68.81 163 ALA A C 1
ATOM 1256 O O . ALA A 1 163 ? 41.546 5.364 7.171 1.00 68.81 163 ALA A O 1
ATOM 1257 N N . ASP A 1 164 ? 43.406 4.221 7.681 1.00 83.31 164 ASP A N 1
ATOM 1258 C CA . ASP A 1 164 ? 44.002 5.285 8.500 1.00 83.31 164 ASP A CA 1
ATOM 1259 C C . ASP A 1 164 ? 44.355 6.527 7.668 1.00 83.31 164 ASP A C 1
ATOM 1261 O O . ASP A 1 164 ? 44.234 7.656 8.145 1.00 83.31 164 ASP A O 1
ATOM 1265 N N . ILE A 1 165 ? 44.738 6.341 6.400 1.00 86.12 165 ILE A N 1
ATOM 1266 C CA . ILE A 1 165 ? 44.971 7.449 5.461 1.00 86.12 165 ILE A CA 1
ATOM 1267 C C . ILE A 1 165 ? 43.661 8.165 5.121 1.00 86.12 165 ILE A C 1
ATOM 1269 O O . ILE A 1 165 ? 43.615 9.396 5.135 1.00 86.12 165 ILE A O 1
ATOM 1273 N N . ILE A 1 166 ? 42.586 7.413 4.877 1.00 80.44 166 ILE A N 1
ATOM 1274 C CA . ILE A 1 166 ? 41.248 7.975 4.647 1.00 80.44 166 ILE A CA 1
ATOM 1275 C C . ILE A 1 166 ? 40.776 8.743 5.890 1.00 80.44 166 ILE A C 1
ATOM 1277 O O . ILE A 1 166 ? 40.293 9.867 5.774 1.00 80.44 166 ILE A O 1
ATOM 1281 N N . ASN A 1 167 ? 41.017 8.211 7.089 1.00 81.12 167 ASN A N 1
ATOM 1282 C CA . ASN A 1 167 ? 40.684 8.888 8.340 1.00 81.12 167 ASN A CA 1
ATOM 1283 C C . ASN A 1 167 ? 41.415 10.231 8.514 1.00 81.12 167 ASN A C 1
ATOM 1285 O O . ASN A 1 167 ? 40.825 11.203 8.978 1.00 81.12 167 ASN A O 1
ATOM 1289 N N . ARG A 1 168 ? 42.685 10.333 8.095 1.00 84.12 168 ARG A N 1
ATOM 1290 C CA . ARG A 1 168 ? 43.423 11.612 8.110 1.00 84.12 168 ARG A CA 1
ATOM 1291 C C . ARG A 1 168 ? 42.813 12.650 7.167 1.00 84.12 168 ARG A C 1
ATOM 1293 O O . ARG A 1 168 ? 42.816 13.830 7.509 1.00 84.12 168 ARG A O 1
ATOM 1300 N N . ALA A 1 169 ? 42.299 12.227 6.011 1.00 79.31 169 ALA A N 1
ATOM 1301 C CA . ALA A 1 169 ? 41.579 13.112 5.097 1.00 79.31 169 ALA A CA 1
ATOM 1302 C C . ALA A 1 169 ? 40.239 13.569 5.699 1.00 79.31 169 ALA A C 1
ATOM 1304 O O . ALA A 1 169 ? 39.935 14.760 5.652 1.00 79.31 169 ALA A O 1
ATOM 1305 N N . ASN A 1 170 ? 39.500 12.655 6.337 1.00 74.81 170 ASN A N 1
ATOM 1306 C CA . ASN A 1 170 ? 38.233 12.959 7.006 1.00 74.81 170 ASN A CA 1
ATOM 1307 C C . ASN A 1 170 ? 38.415 13.989 8.132 1.00 74.81 170 ASN A C 1
ATOM 1309 O O . ASN A 1 170 ? 37.707 14.990 8.146 1.00 74.81 170 ASN A O 1
ATOM 1313 N N . LEU A 1 171 ? 39.427 13.819 8.994 1.00 82.56 171 LEU A N 1
ATOM 1314 C CA . LEU A 1 171 ? 39.763 14.784 10.052 1.00 82.56 171 LEU A CA 1
ATOM 1315 C C . LEU A 1 171 ? 40.059 16.183 9.495 1.00 82.56 171 LEU A C 1
ATOM 1317 O O . LEU A 1 171 ? 39.687 17.185 10.094 1.00 82.56 171 LEU A O 1
ATOM 1321 N N . GLY A 1 172 ? 40.731 16.266 8.341 1.00 82.19 172 GLY A N 1
ATOM 1322 C CA . GLY A 1 172 ? 41.019 17.543 7.685 1.00 82.19 172 GLY A CA 1
ATOM 1323 C C . GLY A 1 172 ? 39.763 18.262 7.187 1.00 82.19 172 GLY A C 1
ATOM 1324 O O . GLY A 1 172 ? 39.713 19.489 7.215 1.00 82.19 172 GLY A O 1
ATOM 1325 N N . MET A 1 173 ? 38.749 17.512 6.752 1.00 81.31 173 MET A N 1
ATOM 1326 C CA . MET A 1 173 ? 37.450 18.069 6.368 1.00 81.31 173 MET A CA 1
ATOM 1327 C C . MET A 1 173 ? 36.647 18.475 7.606 1.00 81.31 173 MET A C 1
ATOM 1329 O O . MET A 1 173 ? 36.147 19.594 7.654 1.00 81.31 173 MET A O 1
ATOM 1333 N N . GLU A 1 174 ? 36.596 17.614 8.623 1.00 80.19 174 GLU A N 1
ATOM 1334 C CA . GLU A 1 174 ? 35.874 17.832 9.881 1.00 80.19 174 GLU A CA 1
ATOM 1335 C C . GLU A 1 174 ? 36.299 19.136 10.571 1.00 80.19 174 GLU A C 1
ATOM 1337 O O . GLU A 1 174 ? 35.454 19.971 10.877 1.00 80.19 174 GLU A O 1
ATOM 1342 N N . VAL A 1 175 ? 37.603 19.387 10.726 1.00 81.25 175 VAL A N 1
ATOM 1343 C CA . VAL A 1 175 ? 38.093 20.597 11.419 1.00 81.25 175 VAL A CA 1
ATOM 1344 C C . VAL A 1 175 ? 37.943 21.890 10.608 1.00 81.25 175 VAL A C 1
ATOM 1346 O O . VAL A 1 175 ? 38.098 22.979 11.159 1.00 81.25 175 VAL A O 1
ATOM 1349 N N . MET A 1 176 ? 37.687 21.790 9.300 1.00 83.31 176 MET A N 1
ATOM 1350 C CA . MET A 1 176 ? 37.584 22.944 8.397 1.00 83.31 176 MET A CA 1
ATOM 1351 C C . MET A 1 176 ? 36.145 23.257 7.976 1.00 83.31 176 MET A C 1
ATOM 1353 O O . MET A 1 176 ? 35.873 24.388 7.549 1.00 83.31 176 MET A O 1
ATOM 1357 N N . HIS A 1 177 ? 35.235 22.283 8.051 1.00 78.44 177 HIS A N 1
ATOM 1358 C CA . HIS A 1 177 ? 33.841 22.484 7.681 1.00 78.44 177 HIS A CA 1
ATOM 1359 C C . HIS A 1 177 ? 33.140 23.391 8.700 1.00 78.44 177 HIS A C 1
ATOM 1361 O O . HIS A 1 177 ? 33.462 23.387 9.883 1.00 78.44 177 HIS A O 1
ATOM 1367 N N . GLU A 1 178 ? 32.242 24.247 8.204 1.00 66.00 178 GLU A N 1
ATOM 1368 C CA . GLU A 1 178 ? 31.450 25.174 9.024 1.00 66.00 178 GLU A CA 1
ATOM 1369 C C . GLU A 1 178 ? 32.261 25.912 10.110 1.00 66.00 178 GLU A C 1
ATOM 1371 O O . GLU A 1 178 ? 31.850 26.033 11.262 1.00 66.00 178 GLU A O 1
ATOM 1376 N N . ARG A 1 179 ? 33.425 26.449 9.714 1.00 79.25 179 ARG A N 1
ATOM 1377 C CA . ARG A 1 179 ? 34.449 27.099 10.565 1.00 79.25 179 ARG A CA 1
ATOM 1378 C C . ARG A 1 179 ? 33.971 28.138 11.598 1.00 79.25 179 ARG A C 1
ATOM 1380 O O . ARG A 1 179 ? 34.762 28.546 12.436 1.00 79.25 179 ARG A O 1
ATOM 1387 N N . ASN A 1 180 ? 32.726 28.606 11.499 1.00 83.06 180 ASN A N 1
ATOM 1388 C CA . ASN A 1 180 ? 32.121 29.607 12.382 1.00 83.06 180 ASN A CA 1
ATOM 1389 C C . ASN A 1 180 ? 30.799 29.133 13.033 1.00 83.06 180 ASN A C 1
ATOM 1391 O O . ASN A 1 180 ? 30.114 29.955 13.635 1.00 83.06 180 ASN A O 1
ATOM 1395 N N . ALA A 1 181 ? 30.391 27.871 12.862 1.00 72.25 181 ALA A N 1
ATOM 1396 C CA . ALA A 1 181 ? 29.109 27.353 13.358 1.00 72.25 181 ALA A CA 1
ATOM 1397 C C . ALA A 1 181 ? 29.232 26.599 14.695 1.00 72.25 181 ALA A C 1
ATOM 1399 O O . ALA A 1 181 ? 28.283 26.569 15.476 1.00 72.25 181 ALA A O 1
ATOM 1400 N N . HIS A 1 182 ? 30.407 26.034 14.985 1.00 78.94 182 HIS A N 1
ATOM 1401 C CA . HIS A 1 182 ? 30.640 25.177 16.146 1.00 78.94 182 HIS A CA 1
ATOM 1402 C C . HIS A 1 182 ? 31.269 25.951 17.311 1.00 78.94 182 HIS A C 1
ATOM 1404 O O . HIS A 1 182 ? 32.370 26.485 17.193 1.00 78.94 182 HIS A O 1
ATOM 1410 N N . ASN A 1 183 ? 30.590 25.968 18.462 1.00 83.31 183 ASN A N 1
ATOM 1411 C CA . ASN A 1 183 ? 31.096 26.558 19.714 1.00 83.31 183 ASN A CA 1
ATOM 1412 C C . ASN A 1 183 ? 31.518 25.501 20.752 1.00 83.31 183 ASN A C 1
ATOM 1414 O O . ASN A 1 183 ? 32.027 25.847 21.818 1.00 83.31 183 ASN A O 1
ATOM 1418 N N . PHE A 1 184 ? 31.294 24.221 20.448 1.00 85.56 184 PHE A N 1
ATOM 1419 C CA . PHE A 1 184 ? 31.577 23.082 21.315 1.00 85.56 184 PHE A CA 1
ATOM 1420 C C . PHE A 1 184 ? 32.464 22.064 20.582 1.00 85.56 184 PHE A C 1
ATOM 1422 O O . PHE A 1 184 ? 32.429 22.003 19.355 1.00 85.56 184 PHE A O 1
ATOM 1429 N N . PRO A 1 185 ? 33.273 21.273 21.312 1.00 79.75 185 PRO A N 1
ATOM 1430 C CA . PRO A 1 185 ? 34.293 20.401 20.720 1.00 79.75 185 PRO A CA 1
ATOM 1431 C C . PRO A 1 185 ? 33.745 19.126 20.059 1.00 79.75 185 PRO A C 1
ATOM 1433 O O . PRO A 1 185 ? 34.532 18.368 19.503 1.00 79.75 185 PRO A O 1
ATOM 1436 N N . LEU A 1 186 ? 32.438 18.860 20.157 1.00 83.50 186 LEU A N 1
ATOM 1437 C CA . LEU A 1 186 ? 31.774 17.711 19.545 1.00 83.50 186 LEU A CA 1
ATOM 1438 C C . LEU A 1 186 ? 30.596 18.204 18.711 1.00 83.50 186 LEU A C 1
ATOM 1440 O O . LEU A 1 186 ? 29.726 18.902 19.232 1.00 83.50 186 LEU A O 1
ATOM 1444 N N . ASP A 1 187 ? 30.572 17.814 17.443 1.00 72.19 187 ASP A N 1
ATOM 1445 C CA . ASP A 1 187 ? 29.443 18.044 16.552 1.00 72.19 187 ASP A CA 1
ATOM 1446 C C . ASP A 1 187 ? 28.427 16.898 16.708 1.00 72.19 187 ASP A C 1
ATOM 1448 O O . ASP A 1 187 ? 28.625 15.783 16.225 1.00 72.19 187 ASP A O 1
ATOM 1452 N N . LEU A 1 188 ? 27.373 17.150 17.492 1.00 79.56 188 LEU A N 1
ATOM 1453 C CA . LEU A 1 188 ? 26.292 16.206 17.770 1.00 79.56 188 LEU A CA 1
ATOM 1454 C C . LEU A 1 188 ? 24.958 16.821 17.335 1.00 79.56 188 LEU A C 1
ATOM 1456 O O . LEU A 1 188 ? 24.460 17.750 17.967 1.00 79.56 188 LEU A O 1
ATOM 1460 N N . ALA A 1 189 ? 24.330 16.256 16.306 1.00 63.56 189 ALA A N 1
ATOM 1461 C CA . ALA A 1 189 ? 22.990 16.643 15.868 1.00 63.56 189 ALA A CA 1
ATOM 1462 C C . ALA A 1 189 ? 21.918 15.744 16.516 1.00 63.56 189 ALA A C 1
ATOM 1464 O O . ALA A 1 189 ? 21.345 14.867 15.872 1.00 63.56 189 ALA A O 1
ATOM 1465 N N . ALA A 1 190 ? 21.652 15.936 17.810 1.00 45.34 190 ALA A N 1
ATOM 1466 C CA . ALA A 1 190 ? 20.525 15.309 18.503 1.00 45.34 190 ALA A CA 1
ATOM 1467 C C . ALA A 1 190 ? 19.704 16.377 19.235 1.00 45.34 190 ALA A C 1
ATOM 1469 O O . ALA A 1 190 ? 20.248 17.1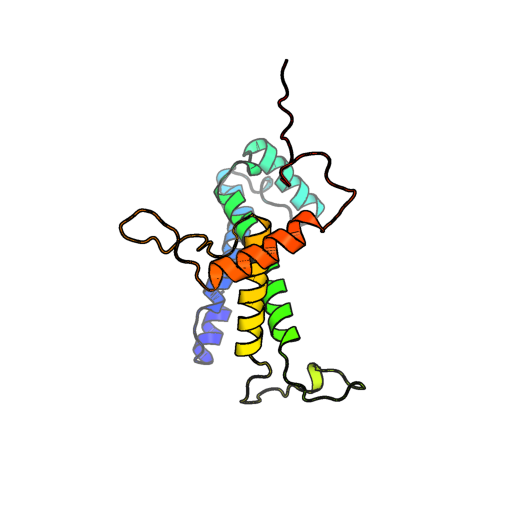81 19.987 1.00 45.34 190 ALA A O 1
ATOM 1470 N N . ALA A 1 191 ? 18.390 16.387 19.003 1.00 44.19 191 ALA A N 1
ATOM 1471 C CA . ALA A 1 191 ? 17.458 17.231 19.737 1.00 44.19 191 ALA A CA 1
ATOM 1472 C C . ALA A 1 191 ? 17.484 16.865 21.232 1.00 44.19 191 ALA A C 1
ATOM 1474 O O . ALA A 1 191 ? 17.243 15.710 21.589 1.00 44.19 191 ALA A O 1
ATOM 1475 N N . GLU A 1 192 ? 17.734 17.844 22.104 1.00 40.56 192 GLU A N 1
ATOM 1476 C CA . GLU A 1 192 ? 17.405 17.712 23.523 1.00 40.56 192 GLU A CA 1
ATOM 1477 C C . GLU A 1 192 ? 15.883 17.559 23.654 1.00 40.56 192 GLU A C 1
ATOM 1479 O O . GLU A 1 192 ? 15.106 18.436 23.270 1.00 40.56 192 GLU A O 1
ATOM 1484 N N . VAL A 1 193 ? 15.445 16.418 24.186 1.00 44.53 193 VAL A N 1
ATOM 1485 C CA . VAL A 1 193 ? 14.076 16.239 24.677 1.00 44.53 193 VAL A CA 1
ATOM 1486 C C . VAL A 1 193 ? 13.940 17.124 25.922 1.00 44.53 193 VAL A C 1
ATOM 1488 O O . VAL A 1 193 ? 14.719 16.930 26.857 1.00 44.53 193 VAL A O 1
ATOM 1491 N N . PRO A 1 194 ? 12.991 18.078 25.992 1.00 42.12 194 PRO A N 1
ATOM 1492 C CA . PRO A 1 194 ? 12.811 18.853 27.207 1.00 42.12 194 PRO A CA 1
ATOM 1493 C C . PRO A 1 194 ? 12.297 17.916 28.300 1.00 42.12 194 PRO A C 1
ATOM 1495 O O . PRO A 1 194 ? 11.192 17.379 28.195 1.00 42.12 194 PRO A O 1
ATOM 1498 N N . SER A 1 195 ? 13.079 17.725 29.361 1.00 46.47 195 SER A N 1
ATOM 1499 C CA . SER A 1 195 ? 12.552 17.202 30.617 1.00 46.47 195 SER A CA 1
ATOM 1500 C C . SER A 1 195 ? 11.614 18.257 31.201 1.00 46.47 195 SER A C 1
ATOM 1502 O O . SER A 1 195 ? 12.058 19.271 31.743 1.00 46.47 195 SER A O 1
ATOM 1504 N N . ILE A 1 196 ? 10.311 18.041 31.038 1.00 49.69 196 ILE A N 1
ATOM 1505 C CA . ILE A 1 196 ? 9.301 18.681 31.873 1.00 49.69 196 ILE A CA 1
ATOM 1506 C C . ILE A 1 196 ? 9.376 17.995 33.235 1.00 49.69 196 ILE A C 1
ATOM 1508 O O . ILE A 1 196 ? 9.228 16.780 33.289 1.00 49.69 196 ILE A O 1
ATOM 1512 N N . GLU A 1 197 ? 9.647 18.783 34.274 1.00 41.19 197 GLU A N 1
ATOM 1513 C CA . GLU A 1 197 ? 9.159 18.718 35.668 1.00 41.19 197 GLU A CA 1
ATOM 1514 C C . GLU A 1 197 ? 10.163 19.513 36.533 1.00 41.19 197 GLU A C 1
ATOM 1516 O O . GLU A 1 197 ? 11.372 19.422 36.336 1.00 41.19 197 GLU A O 1
ATOM 1521 N N . GLY A 1 198 ? 9.751 20.444 37.394 1.00 39.50 198 GLY A N 1
ATOM 1522 C CA . GLY A 1 198 ? 8.587 20.373 38.274 1.00 39.50 198 GLY A CA 1
ATOM 1523 C C . GLY A 1 198 ? 9.097 20.059 39.668 1.00 39.50 198 GLY A C 1
ATOM 1524 O O . GLY A 1 198 ? 9.374 18.870 39.910 1.00 39.50 198 GLY A O 1
#

Organism: NCBI:txid2022672

Secondary structure (DSSP, 8-state):
-HHHHHHHHHTT--TTHHHHHHHHHHHHHIIIIIHHHHHT-GGGSPPSSHHHHHHHHHHHHHHH-GGG-HHHHHHHHHHHHHHHHHHHHHHHHHHTB---S-TTS-GGGG--TT-SS-SB-HHHHHHHHHHHHHHHHHTTT-PSP--TT--B-TTS-B---HHHHHHHHHHHHHTTTTTTT--SSS----PPPP----

Foldseek 3Di:
DVVQQVVCVVVVHDRCPVVVVVVVVVVQCCQQPVVCVVVVHNVLGQDPDDVSNVVSVVVCCVVPVLVPPVVSVVVVCVVVVVVVVVVLVVVLQVVFFDPQDDPVDDSVVSDDPPDPDDRGDPVSSVVVVVVVVQVVCVVVVNHPDQCAQVDADPVRHGDDDVSNVVVVVVVVCVCPPPVPPDPDPDDDPDDDDDPDDD

Radius of gyration: 28.25 Å; chains: 1; bounding box: 82×49×67 Å

pLDDT: mean 88.14, std 12.86, range [39.5, 98.62]